Protein 4Z5V (pdb70)

Organism: Murine coronavirus (strain A59) (NCBI:txid11142)

Nearest PDB structures (foldseek):
  4z5v-assembly1_A  TM=1.006E+00  e=1.779E-28  Murine hepatitis virus strain A59
  5af2-assembly4_D  TM=7.001E-01  e=2.022E-06  Rotavirus A
  6o6b-assembly1_B  TM=7.387E-01  e=4.304E-06  Rotavirus A
  4rpt-assembly3_B  TM=7.511E-01  e=1.376E-05  Rotavirus A
  6o3v-assembly1_C-4  TM=7.427E-01  e=1.298E-05  Rotavirus A

B-factor: mean 69.37, std 18.66, range [34.19, 136.82]

InterPro domains:
  IPR007878 Coronavirus NS2A [PIRSF003890] (1-261)
  IPR039573 NS2A-like [PF05213] (2-253)

Radius of gyration: 26.35 Å; Cα contacts (8 Å, |Δi|>4): 550; chains: 2; bounding box: 72×54×50 Å

Structure (mmCIF, N/CA/C/O backbone):
data_4Z5V
#
_entry.id   4Z5V
#
_cell.length_a   101.042
_cell.length_b   101.042
_cell.length_c   165.806
_cell.angle_alpha   90.00
_cell.angle_beta   90.00
_cell.angle_gamma   90.00
#
_symmetry.space_group_name_H-M   'P 41 2 2'
#
loop_
_atom_site.group_PDB
_atom_site.id
_atom_site.type_symbol
_atom_site.label_atom_id
_atom_site.label_alt_id
_atom_site.label_comp_id
_atom_site.label_asym_id
_atom_site.label_entity_id
_atom_site.label_seq_id
_atom_site.pdbx_PDB_ins_code
_atom_site.Cartn_x
_atom_site.Cartn_y
_atom_site.Cartn_z
_atom_site.occupancy
_atom_site.B_iso_or_equiv
_atom_site.auth_seq_id
_atom_site.auth_comp_id
_atom_site.auth_asym_id
_atom_site.auth_atom_id
_atom_site.pdbx_PDB_model_num
ATOM 1 N N . PRO A 1 6 ? 32.551 1.074 73.319 1.00 95.12 7 PRO A N 1
ATOM 2 C CA . PRO A 1 6 ? 33.811 0.765 74.017 1.00 98.86 7 PRO A CA 1
ATOM 3 C C . PRO A 1 6 ? 34.700 -0.298 73.344 1.00 92.47 7 PRO A C 1
ATOM 4 O O . PRO A 1 6 ? 35.182 -1.157 74.073 1.00 95.62 7 PRO A O 1
ATOM 8 N N . ASN A 1 7 ? 34.941 -0.234 72.033 1.00 85.55 8 ASN A N 1
ATOM 9 C CA . ASN A 1 7 ? 35.571 -1.355 71.320 1.00 87.40 8 ASN A CA 1
ATOM 10 C C . ASN A 1 7 ? 36.078 -1.029 69.904 1.00 87.64 8 ASN A C 1
ATOM 11 O O . ASN A 1 7 ? 37.296 -1.025 69.647 1.00 85.59 8 ASN A O 1
ATOM 16 N N . HIS A 1 8 ? 35.128 -0.806 68.990 1.00 84.29 9 HIS A N 1
ATOM 17 C CA . HIS A 1 8 ? 35.405 -0.355 67.620 1.00 81.55 9 HIS A CA 1
ATOM 18 C C . HIS A 1 8 ? 34.513 0.830 67.238 1.00 76.03 9 HIS A C 1
ATOM 19 O O . HIS A 1 8 ? 33.455 1.054 67.859 1.00 69.66 9 HIS A O 1
ATOM 26 N N . PHE A 1 9 ? 34.921 1.575 66.206 1.00 72.33 10 PHE A N 1
ATOM 27 C CA . PHE A 1 9 ? 34.025 2.582 65.618 1.00 66.15 10 PHE A CA 1
ATOM 28 C C . PHE A 1 9 ? 33.985 2.600 64.090 1.00 62.88 10 PHE A C 1
ATOM 29 O O . PHE A 1 9 ? 34.950 2.219 63.424 1.00 65.89 10 PHE A O 1
ATOM 37 N N . ILE A 1 10 ? 32.851 3.022 63.542 1.00 58.97 11 ILE A N 1
ATOM 38 C CA . ILE A 1 10 ? 32.739 3.196 62.096 1.00 60.32 11 ILE A CA 1
ATOM 39 C C . ILE A 1 10 ? 33.076 4.632 61.751 1.00 59.89 11 ILE A C 1
ATOM 40 O O . ILE A 1 10 ? 32.605 5.570 62.409 1.00 59.14 11 ILE A O 1
ATOM 45 N N . ASN A 1 11 ? 33.892 4.793 60.716 1.00 57.73 12 ASN A N 1
ATOM 46 C CA . ASN A 1 11 ? 34.541 6.060 60.431 1.00 58.08 12 ASN A CA 1
ATOM 47 C C . ASN A 1 11 ? 34.103 6.696 59.121 1.00 56.83 12 ASN A C 1
ATOM 48 O O . ASN A 1 11 ? 33.940 6.000 58.132 1.00 59.69 12 ASN A O 1
ATOM 53 N N . PHE A 1 12 ? 33.922 8.015 59.100 1.00 56.20 13 PHE A N 1
ATOM 54 C CA . PHE A 1 12 ? 33.758 8.720 57.826 1.00 53.38 13 PHE A CA 1
ATOM 55 C C . PHE A 1 12 ? 34.886 9.721 57.624 1.00 53.05 13 PHE A C 1
ATOM 56 O O . PHE A 1 12 ? 34.875 10.796 58.197 1.00 52.94 13 PHE A O 1
ATOM 64 N N . PRO A 1 13 ? 35.864 9.371 56.791 1.00 54.84 14 PRO A N 1
ATOM 65 C CA . PRO A 1 13 ? 37.053 10.203 56.617 1.00 54.54 14 PRO A CA 1
ATOM 66 C C . PRO A 1 13 ? 36.736 11.466 55.833 1.00 53.13 14 PRO A C 1
ATOM 67 O O . PRO A 1 13 ? 35.916 11.433 54.923 1.00 55.27 14 PRO A O 1
ATOM 71 N N . LEU A 1 14 ? 37.377 12.570 56.189 1.00 50.72 15 LEU A N 1
ATOM 72 C CA . LEU A 1 14 ? 37.054 13.845 55.573 1.00 49.88 15 LEU A CA 1
ATOM 73 C C . LEU A 1 14 ? 38.202 14.352 54.734 1.00 53.39 15 LEU A C 1
ATOM 74 O O . LEU A 1 14 ? 38.117 15.424 54.167 1.00 56.56 15 LEU A O 1
ATOM 79 N N . ALA A 1 15 ? 39.281 13.589 54.649 1.00 55.67 16 ALA A N 1
ATOM 80 C CA . ALA A 1 15 ? 40.480 14.092 53.999 1.00 50.69 16 ALA A 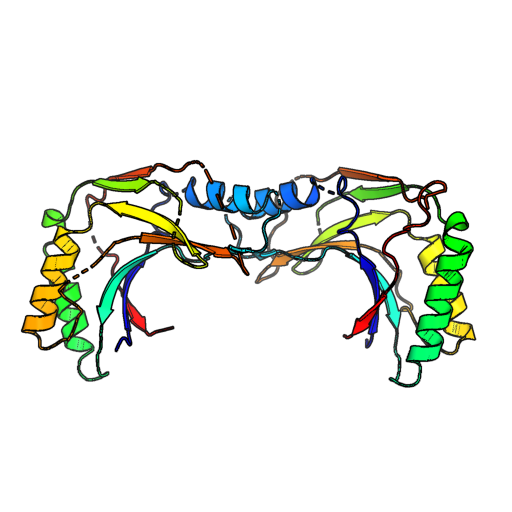CA 1
ATOM 81 C C . ALA A 1 15 ? 40.284 14.271 52.518 1.00 51.80 16 ALA A C 1
ATOM 82 O O . ALA A 1 15 ? 40.983 15.063 51.901 1.00 61.54 16 ALA A O 1
ATOM 84 N N . GLN A 1 16 ? 39.332 13.560 51.935 1.00 50.77 17 GLN A N 1
ATOM 85 C CA . GLN A 1 16 ? 39.104 13.719 50.500 1.00 54.77 17 GLN A CA 1
ATOM 86 C C . GLN A 1 16 ? 38.362 15.015 50.125 1.00 57.64 17 GLN A C 1
ATOM 87 O O . GLN A 1 16 ? 38.452 15.475 48.986 1.00 61.04 17 GLN A O 1
ATOM 93 N N . PHE A 1 17 ? 37.638 15.606 51.073 1.00 55.94 18 PHE A N 1
ATOM 94 C CA . PHE A 1 17 ? 36.992 16.900 50.842 1.00 54.63 18 PHE A CA 1
ATOM 95 C C . PHE A 1 17 ? 38.009 18.070 50.810 1.00 55.06 18 PHE A C 1
ATOM 96 O O . PHE A 1 17 ? 38.323 18.653 51.851 1.00 53.95 18 PHE A O 1
ATOM 104 N N . SER A 1 18 ? 38.517 18.423 49.628 1.00 55.07 19 SER A N 1
ATOM 105 C CA . SER A 1 18 ? 39.574 19.437 49.545 1.00 54.39 19 SER A CA 1
ATOM 106 C C . SER A 1 18 ? 39.097 20.814 50.001 1.00 52.27 19 SER A C 1
ATOM 107 O O . SER A 1 18 ? 39.875 21.635 50.504 1.00 53.83 19 SER A O 1
ATOM 110 N N . GL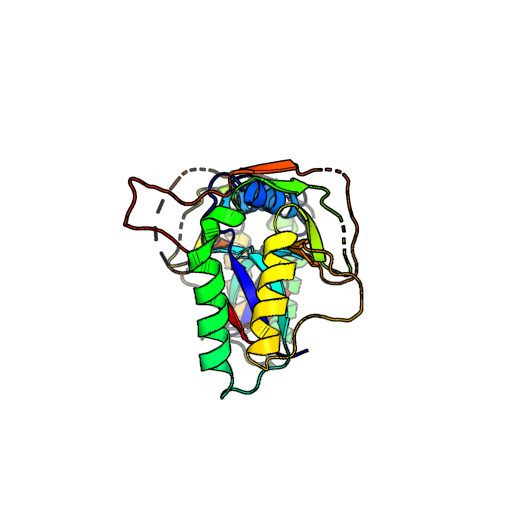Y A 1 19 ? 37.810 21.055 49.838 1.00 48.40 20 GLY A N 1
ATOM 111 C CA . GLY A 1 19 ? 37.248 22.306 50.280 1.00 50.88 20 GLY A CA 1
ATOM 112 C C . GLY A 1 19 ? 37.292 22.405 51.786 1.00 51.77 20 GLY A C 1
ATOM 113 O O . GLY A 1 19 ? 37.862 23.352 52.336 1.00 52.66 20 GLY A O 1
ATOM 114 N N . PHE A 1 20 ? 36.666 21.437 52.452 1.00 48.77 21 PHE A N 1
ATOM 115 C CA . PHE A 1 20 ? 36.728 21.359 53.898 1.00 46.22 21 PHE A CA 1
ATOM 116 C C . PHE A 1 20 ? 38.171 21.369 54.364 1.00 46.97 21 PHE A C 1
ATOM 117 O O . PHE A 1 20 ? 38.513 22.047 55.321 1.00 45.86 21 PHE A O 1
ATOM 133 N N . GLY A 1 22 ? 40.940 22.597 53.151 1.00 46.01 23 GLY A N 1
ATOM 134 C CA . GLY A 1 22 ? 41.555 23.899 53.110 1.00 44.09 23 GLY A CA 1
ATOM 135 C C . GLY A 1 22 ? 41.273 24.695 54.356 1.00 46.05 23 GLY A C 1
ATOM 136 O O . GLY A 1 22 ? 42.167 25.279 54.931 1.00 57.09 23 GLY A O 1
ATOM 137 N N . LYS A 1 23 ? 40.037 24.701 54.810 1.00 45.43 24 LYS A N 1
ATOM 138 C CA . LYS A 1 23 ? 39.688 25.525 55.954 1.00 45.42 24 LYS A CA 1
ATOM 139 C C . LYS A 1 23 ? 40.155 24.915 57.259 1.00 45.72 24 LYS A C 1
ATOM 140 O O . LYS A 1 23 ? 40.370 25.615 58.243 1.00 47.50 24 LYS A O 1
ATOM 146 N N . TYR A 1 24 ? 40.297 23.597 57.260 1.00 48.28 25 TYR A N 1
ATOM 147 C CA . TYR A 1 24 ? 40.638 22.847 58.461 1.00 47.70 25 TYR A CA 1
ATOM 148 C C . TYR A 1 24 ? 42.149 22.938 58.727 1.00 48.63 25 TYR A C 1
ATOM 149 O O . TYR A 1 24 ? 42.600 22.951 59.873 1.00 45.55 25 TYR A O 1
ATOM 158 N N . LEU A 1 25 ? 42.921 23.007 57.648 1.00 47.25 26 LEU A N 1
ATOM 159 C CA . LEU A 1 25 ? 44.343 23.237 57.756 1.00 47.48 26 LEU A CA 1
ATOM 160 C C . LEU A 1 25 ? 44.607 24.686 58.138 1.00 52.50 26 LEU A C 1
ATOM 161 O O . LEU A 1 25 ? 45.483 24.979 58.945 1.00 55.99 26 LEU A O 1
ATOM 166 N N . LYS A 1 26 ? 43.840 25.602 57.570 1.00 51.20 27 LYS A N 1
ATOM 167 C CA . LYS A 1 26 ? 43.962 26.990 57.970 1.00 50.81 27 LYS A CA 1
ATOM 168 C C . LYS A 1 26 ? 43.648 27.147 59.464 1.00 54.17 27 LYS A C 1
ATOM 169 O O . LYS A 1 26 ? 44.300 27.925 60.147 1.00 59.39 27 LYS A O 1
ATOM 175 N N . LEU A 1 27 ? 42.684 26.399 59.994 1.00 49.89 28 LEU A N 1
ATOM 176 C CA . LEU A 1 27 ? 42.379 26.527 61.413 1.00 46.21 28 LEU A CA 1
ATOM 177 C C . LEU A 1 27 ? 43.516 25.951 62.227 1.00 51.35 28 LEU A C 1
ATOM 178 O O . LEU A 1 27 ? 43.974 26.578 63.162 1.00 54.22 28 LEU A O 1
ATOM 183 N N . GLN A 1 28 ? 43.970 24.752 61.870 1.00 53.00 29 GLN A N 1
ATOM 184 C CA . GLN A 1 28 ? 45.108 24.126 62.542 1.00 51.55 29 GLN A CA 1
ATOM 185 C C . GLN A 1 28 ? 46.339 25.018 62.440 1.00 54.44 29 GLN A C 1
ATOM 186 O O . GLN A 1 28 ? 47.128 25.102 63.376 1.00 56.19 29 GLN A O 1
ATOM 192 N N . SER A 1 29 ? 46.494 25.693 61.307 1.00 51.18 30 SER A N 1
ATOM 193 C CA . SER A 1 29 ? 47.622 26.582 61.128 1.00 53.46 30 SER A CA 1
ATOM 194 C C . SER A 1 29 ? 47.558 27.734 62.128 1.00 59.73 30 SER A C 1
ATOM 195 O O . SER A 1 29 ? 48.580 28.120 62.700 1.00 63.59 30 SER A O 1
ATOM 198 N N . GLN A 1 30 ? 46.366 28.279 62.356 1.00 56.03 31 GLN A N 1
ATOM 199 C CA . GLN A 1 30 ? 46.214 29.321 63.362 1.00 54.89 31 GLN A CA 1
ATOM 200 C C . GLN A 1 30 ? 46.591 28.836 64.752 1.00 57.47 31 GLN A C 1
ATOM 201 O O . GLN A 1 30 ? 47.032 29.622 65.576 1.00 61.42 31 GLN A O 1
ATOM 207 N N . LEU A 1 31 ? 46.391 27.555 65.029 1.00 54.62 32 LEU A N 1
ATOM 208 C CA . LEU A 1 31 ? 46.734 27.033 66.336 1.00 56.60 32 LEU A CA 1
ATOM 209 C C . LEU A 1 31 ? 48.237 27.082 66.489 1.00 57.33 32 LEU A C 1
ATOM 210 O O . LEU A 1 31 ? 48.758 27.555 67.500 1.00 58.43 32 LEU A O 1
ATOM 215 N N . VAL A 1 32 ? 48.927 26.592 65.465 1.00 57.64 33 VAL A N 1
ATOM 216 C CA . VAL A 1 32 ? 50.386 26.542 65.453 1.00 58.43 33 VAL A CA 1
ATOM 217 C C . VAL A 1 32 ? 50.988 27.954 65.544 1.00 59.07 33 VAL A C 1
ATOM 218 O O . VAL A 1 32 ? 51.952 28.185 66.262 1.00 58.56 33 VAL A O 1
ATOM 222 N N . GLU A 1 33 ? 50.375 28.896 64.842 1.00 58.64 34 GLU A N 1
ATOM 223 C CA . GLU A 1 33 ? 50.815 30.277 64.831 1.00 57.60 34 GLU A CA 1
ATOM 224 C C . GLU A 1 33 ? 50.729 30.938 66.204 1.00 59.27 34 GLU A C 1
ATOM 225 O O . GLU A 1 33 ? 51.511 31.828 66.514 1.00 63.77 34 GLU A O 1
ATOM 239 N N . GLY A 1 35 ? 51.196 29.408 68.841 1.00 61.86 36 GLY A N 1
ATOM 240 C CA . GLY A 1 35 ? 52.060 28.579 69.663 1.00 62.73 36 GLY A CA 1
ATOM 241 C C . GLY A 1 35 ? 51.396 27.878 70.836 1.00 62.91 36 GLY A C 1
ATOM 242 O O . GLY A 1 35 ? 51.788 28.101 71.974 1.00 66.43 36 GLY A O 1
ATOM 243 N N . LEU A 1 36 ? 50.417 27.019 70.571 1.00 59.35 37 LEU A N 1
ATOM 244 C CA . LEU A 1 36 ? 49.756 26.291 71.647 1.00 65.69 37 LEU A CA 1
ATOM 245 C C . LEU A 1 36 ? 50.285 24.866 71.838 1.00 75.11 37 LEU A C 1
ATOM 246 O O . LEU A 1 36 ? 50.612 24.168 70.876 1.00 72.68 37 LEU A O 1
ATOM 251 N N . ASP A 1 37 ? 50.369 24.438 73.095 1.00 82.06 38 ASP A N 1
ATOM 252 C CA . ASP A 1 37 ? 50.770 23.070 73.400 1.00 85.06 38 ASP A CA 1
ATOM 253 C C . ASP A 1 37 ? 49.646 22.148 72.976 1.00 81.79 38 ASP A C 1
ATOM 254 O O . ASP A 1 37 ? 48.815 21.762 73.812 1.00 82.53 38 ASP A O 1
ATOM 259 N N . CYS A 1 38 ? 49.596 21.805 71.691 1.00 77.11 39 CYS A N 1
ATOM 260 C CA . CYS A 1 38 ? 48.610 20.825 71.230 1.00 72.10 39 CYS A CA 1
ATOM 261 C C . CYS A 1 38 ? 49.083 20.013 70.041 1.00 66.53 39 CYS A C 1
ATOM 262 O O . CYS A 1 38 ? 49.844 20.496 69.201 1.00 63.63 39 CYS A O 1
ATOM 265 N N . LYS A 1 39 ? 48.606 18.771 70.008 1.00 65.67 40 LYS A N 1
ATOM 266 C CA . LYS A 1 39 ? 48.903 17.789 68.977 1.00 64.05 40 LYS A CA 1
ATOM 267 C C . LYS A 1 39 ? 47.783 17.805 67.935 1.00 64.82 40 LYS A C 1
ATOM 268 O O . LYS A 1 39 ? 46.655 17.388 68.219 1.00 66.14 40 LYS A O 1
ATOM 274 N N . LEU A 1 40 ? 48.097 18.296 66.737 1.00 60.19 41 LEU A N 1
ATOM 275 C CA . LEU A 1 40 ? 47.162 18.302 65.616 1.00 56.07 41 LEU A CA 1
ATOM 276 C C . LEU A 1 40 ? 46.721 16.906 65.202 1.00 56.38 41 LEU A C 1
ATOM 277 O O . LEU A 1 40 ? 47.509 15.970 65.221 1.00 61.40 41 LEU A O 1
ATOM 282 N N . GLN A 1 41 ? 45.473 16.779 64.772 1.00 56.14 42 GLN A N 1
ATOM 283 C CA . GLN A 1 41 ? 45.033 15.551 64.134 1.00 56.16 42 GLN A CA 1
ATOM 284 C C . GLN A 1 41 ? 45.413 15.540 62.660 1.00 58.67 42 GLN A C 1
ATOM 285 O O . GLN A 1 41 ? 45.232 16.550 61.965 1.00 56.49 42 GLN A O 1
ATOM 291 N N . LYS A 1 42 ? 45.920 14.400 62.178 1.00 62.16 43 LYS A N 1
ATOM 292 C CA . LYS A 1 42 ? 46.356 14.281 60.779 1.00 62.42 43 LYS A CA 1
ATOM 293 C C . LYS A 1 42 ? 45.302 13.733 59.789 1.00 65.22 43 LYS A C 1
ATOM 294 O O . LYS A 1 42 ? 45.302 14.101 58.605 1.00 64.65 43 LYS A O 1
ATOM 300 N N . ALA A 1 43 ? 44.423 12.845 60.248 1.00 56.88 44 ALA A N 1
ATOM 301 C CA . ALA A 1 43 ? 43.394 12.331 59.353 1.00 55.32 44 ALA A CA 1
ATOM 302 C C . ALA A 1 43 ? 42.032 12.636 59.931 1.00 57.92 44 ALA A C 1
ATOM 303 O O . ALA A 1 43 ? 41.453 11.809 60.642 1.00 61.74 44 ALA A O 1
ATOM 305 N N . PRO A 1 44 ? 41.515 13.832 59.629 1.00 52.80 45 PRO A N 1
ATOM 306 C CA . PRO A 1 44 ? 40.227 14.298 60.138 1.00 48.43 45 PRO A CA 1
ATOM 307 C C . PRO A 1 44 ? 39.147 13.346 59.663 1.00 50.16 45 PRO A C 1
ATOM 308 O O . PRO A 1 44 ? 39.210 12.854 58.529 1.00 53.15 45 PRO A O 1
ATOM 312 N N . HIS A 1 45 ? 38.173 13.089 60.524 1.00 47.28 46 HIS A N 1
ATOM 313 C CA . HIS A 1 45 ? 37.128 12.135 60.238 1.00 46.28 46 HIS A CA 1
ATOM 314 C C . HIS A 1 45 ? 35.996 12.363 61.210 1.00 46.73 46 HIS A C 1
ATOM 315 O O . HIS A 1 45 ? 36.161 13.036 62.222 1.00 49.78 46 HIS A O 1
ATOM 322 N N . VAL A 1 46 ? 34.843 11.789 60.901 1.00 47.00 47 VAL A N 1
ATOM 323 C CA . VAL A 1 46 ? 33.696 11.878 61.772 1.00 49.41 47 VAL A CA 1
ATOM 324 C C . VAL A 1 46 ? 33.291 10.471 62.140 1.00 51.18 47 VAL A C 1
ATOM 325 O O . VAL A 1 46 ? 33.027 9.649 61.267 1.00 53.39 47 VAL A O 1
ATOM 329 N N . SER A 1 47 ? 33.250 10.193 63.435 1.00 50.08 48 SER A N 1
ATOM 330 C CA . SER A 1 47 ? 32.870 8.877 63.917 1.00 52.84 48 SER A CA 1
ATOM 331 C C . SER A 1 47 ? 31.362 8.737 63.766 1.00 51.54 48 SER A C 1
ATOM 332 O O . SER A 1 47 ? 30.624 9.573 64.245 1.00 53.63 48 SER A O 1
ATOM 335 N N . ILE A 1 48 ? 30.890 7.698 63.090 1.00 54.11 49 ILE A N 1
ATOM 336 C CA . ILE A 1 48 ? 29.454 7.581 62.849 1.00 49.60 49 ILE A CA 1
ATOM 337 C C . ILE A 1 48 ? 28.756 6.744 63.915 1.00 53.80 49 ILE A C 1
ATOM 338 O O . ILE A 1 48 ? 27.590 6.964 64.229 1.00 53.83 49 ILE A O 1
ATOM 343 N N . THR A 1 49 ? 29.484 5.792 64.487 1.00 58.74 50 THR A N 1
ATOM 344 C CA . THR A 1 49 ? 28.975 5.006 65.610 1.00 60.03 50 THR A CA 1
ATOM 345 C C . THR A 1 49 ? 30.088 4.191 66.262 1.00 61.06 50 THR A C 1
ATOM 346 O O . THR A 1 49 ? 31.127 3.914 65.647 1.00 61.13 50 THR A O 1
ATOM 350 N N . LEU A 1 50 ? 29.879 3.835 67.523 1.00 64.31 51 LEU A N 1
ATOM 351 C CA . LEU A 1 50 ? 30.810 2.961 68.220 1.00 69.86 51 LEU A CA 1
ATOM 352 C C . LEU A 1 50 ? 30.130 1.615 68.370 1.00 70.29 51 LEU A C 1
ATOM 353 O O . LEU A 1 50 ? 28.910 1.537 68.538 1.00 69.59 51 LEU A O 1
ATOM 358 N N . LEU A 1 51 ? 30.905 0.548 68.329 1.00 70.30 52 LEU A N 1
ATOM 359 C CA . LEU A 1 51 ? 30.289 -0.751 68.510 1.00 78.16 52 LEU A CA 1
ATOM 360 C C . LEU A 1 51 ? 31.135 -1.713 69.328 1.00 81.14 52 LEU A C 1
ATOM 361 O O . LEU A 1 51 ? 32.367 -1.625 69.343 1.00 81.69 52 LEU A O 1
ATOM 366 N N . ASP A 1 52 ? 30.456 -2.617 70.026 1.00 81.21 53 ASP A N 1
ATOM 367 C CA . ASP A 1 52 ? 31.139 -3.714 70.687 1.00 87.88 53 ASP A CA 1
ATOM 368 C C . ASP A 1 52 ? 31.123 -4.941 69.763 1.00 88.13 53 ASP A C 1
ATOM 369 O O . ASP A 1 52 ? 30.094 -5.628 69.614 1.00 85.92 53 ASP A O 1
ATOM 374 N N . ILE A 1 53 ? 32.270 -5.184 69.131 1.00 83.90 54 ILE A N 1
ATOM 375 C CA . ILE A 1 53 ? 32.416 -6.180 68.075 1.00 84.43 54 ILE A CA 1
ATOM 376 C C . ILE A 1 53 ? 33.524 -7.188 68.411 1.00 89.65 54 ILE A C 1
ATOM 377 O O . ILE A 1 53 ? 34.591 -6.803 68.903 1.00 90.38 54 ILE A O 1
ATOM 382 N N . LYS A 1 54 ? 33.260 -8.474 68.173 1.00 87.73 55 LYS A N 1
ATOM 383 C CA . LYS A 1 54 ? 34.306 -9.498 68.236 1.00 89.30 55 LYS A CA 1
ATOM 384 C C . LYS A 1 54 ? 34.863 -9.671 66.827 1.00 86.38 55 LYS A C 1
ATOM 385 O O . LYS A 1 54 ? 34.147 -9.405 65.858 1.00 87.28 55 LYS A O 1
ATOM 391 N N . ALA A 1 55 ? 36.108 -10.135 66.701 1.00 83.61 56 ALA A N 1
ATOM 392 C CA . ALA A 1 55 ? 36.791 -10.189 65.394 1.00 82.34 56 ALA A CA 1
ATOM 393 C C . ALA A 1 55 ? 36.108 -11.085 64.352 1.00 85.76 56 ALA A C 1
ATOM 394 O O . ALA A 1 55 ? 36.469 -11.066 63.173 1.00 82.78 56 ALA A O 1
ATOM 396 N N . ASP A 1 56 ? 35.128 -11.865 64.809 1.00 92.65 57 ASP A N 1
ATOM 397 C CA . ASP A 1 56 ? 34.293 -12.720 63.961 1.00 89.02 57 ASP A CA 1
ATOM 398 C C . ASP A 1 56 ? 32.969 -12.028 63.589 1.00 88.63 57 ASP A C 1
ATOM 399 O O . ASP A 1 56 ? 32.069 -12.643 63.007 1.00 86.28 57 ASP A O 1
ATOM 404 N N . GLN A 1 57 ? 32.851 -10.750 63.944 1.00 87.03 58 GLN A N 1
ATOM 405 C CA . GLN A 1 57 ? 31.710 -9.940 63.523 1.00 84.40 58 GLN A CA 1
ATOM 406 C C . GLN A 1 57 ? 32.119 -8.926 62.453 1.00 80.16 58 GLN A C 1
ATOM 407 O O . GLN A 1 57 ? 31.273 -8.201 61.915 1.00 74.30 58 GLN A O 1
ATOM 413 N N . TYR A 1 58 ? 33.422 -8.889 62.168 1.00 76.49 59 TYR A N 1
ATOM 414 C CA . TYR A 1 58 ? 33.970 -8.096 61.080 1.00 72.75 59 TYR A CA 1
ATOM 415 C C . TYR A 1 58 ? 33.220 -8.302 59.771 1.00 78.76 59 TYR A C 1
ATOM 416 O O . TYR A 1 58 ? 32.885 -7.337 59.087 1.00 78.62 59 TYR A O 1
ATOM 425 N N . LYS A 1 59 ? 32.972 -9.558 59.408 1.00 82.45 60 LYS A N 1
ATOM 426 C CA . LYS A 1 59 ? 32.303 -9.838 58.145 1.00 76.79 60 LYS A CA 1
ATOM 427 C C . LYS A 1 59 ? 30.927 -9.185 58.131 1.00 72.56 60 LYS A C 1
ATOM 428 O O . LYS A 1 59 ? 30.506 -8.659 57.105 1.00 70.67 60 LYS A O 1
ATOM 434 N N . GLN A 1 60 ? 30.244 -9.195 59.272 1.00 70.41 61 GLN A N 1
ATOM 435 C CA . GLN A 1 60 ? 28.889 -8.659 59.330 1.00 70.05 61 GLN A CA 1
ATOM 436 C C . GLN A 1 60 ? 28.885 -7.144 59.421 1.00 71.99 61 GLN A C 1
ATOM 437 O O . GLN A 1 60 ? 27.875 -6.492 59.115 1.00 72.40 61 GLN A O 1
ATOM 443 N N . VAL A 1 61 ? 30.008 -6.583 59.854 1.00 72.10 62 VAL A N 1
ATOM 444 C CA . VAL A 1 61 ? 30.153 -5.134 59.876 1.00 68.80 62 VAL A CA 1
ATOM 445 C C . VAL A 1 61 ? 30.360 -4.654 58.446 1.00 66.36 62 VAL A C 1
ATOM 446 O O . VAL A 1 61 ? 29.624 -3.784 57.981 1.00 63.71 62 VAL A O 1
ATOM 450 N N . GLU A 1 62 ? 31.328 -5.257 57.749 1.00 66.18 63 GLU A N 1
ATOM 451 C CA . GLU A 1 62 ? 31.607 -4.925 56.355 1.00 63.85 63 GLU A CA 1
ATOM 452 C C . GLU A 1 62 ? 30.333 -4.942 55.522 1.00 63.64 63 GLU A C 1
ATOM 453 O O . GLU A 1 62 ? 30.134 -4.088 54.661 1.00 64.19 63 GLU A O 1
ATOM 459 N N . PHE A 1 63 ? 29.452 -5.888 55.814 1.00 61.52 64 PHE A N 1
ATOM 460 C CA . PHE A 1 63 ? 28.212 -6.040 55.070 1.00 61.22 64 PHE A CA 1
ATOM 461 C C . PHE A 1 63 ? 27.204 -4.904 55.327 1.00 62.01 64 PHE A C 1
ATOM 462 O O . PHE A 1 63 ? 26.397 -4.561 54.441 1.00 56.59 64 PHE A O 1
ATOM 470 N N . ALA A 1 64 ? 27.239 -4.344 56.541 1.00 64.29 65 ALA A N 1
ATOM 471 C CA . ALA A 1 64 ? 26.329 -3.253 56.931 1.00 61.01 65 ALA A CA 1
ATOM 472 C C . ALA A 1 64 ? 26.800 -1.959 56.297 1.00 56.57 65 ALA A C 1
ATOM 473 O O . ALA A 1 64 ? 26.017 -1.207 55.701 1.00 52.59 65 ALA A O 1
ATOM 475 N N . ILE A 1 65 ? 28.096 -1.709 56.455 1.00 55.27 66 ILE A N 1
ATOM 476 C CA . ILE A 1 65 ? 28.761 -0.593 55.808 1.00 55.22 66 ILE A CA 1
ATOM 477 C C . ILE A 1 65 ? 28.439 -0.600 54.316 1.00 56.63 66 ILE A C 1
ATOM 478 O O . ILE A 1 65 ? 28.046 0.413 53.746 1.00 54.09 66 ILE A O 1
ATOM 483 N N . GLN A 1 66 ? 28.574 -1.766 53.696 1.00 57.02 67 GLN A N 1
ATOM 484 C CA . GLN A 1 66 ? 28.315 -1.906 52.274 1.00 54.25 67 GLN A CA 1
ATOM 485 C C . GLN A 1 66 ? 26.846 -1.685 51.944 1.00 55.25 67 GLN A C 1
ATOM 486 O O . GLN A 1 66 ? 26.488 -1.313 50.833 1.00 55.44 67 GLN A O 1
ATOM 492 N N . GLU A 1 67 ? 25.988 -1.925 52.919 1.00 55.09 68 GLU A N 1
ATOM 493 C CA . GLU A 1 67 ? 24.566 -1.912 52.668 1.00 50.90 68 GLU A CA 1
ATOM 494 C C . GLU A 1 67 ? 24.112 -0.492 52.656 1.00 50.63 68 GLU A C 1
ATOM 495 O O . GLU A 1 67 ? 23.145 -0.150 51.980 1.00 52.01 68 GLU A O 1
ATOM 501 N N . ILE A 1 68 ? 24.824 0.331 53.425 1.00 55.23 69 ILE A N 1
ATOM 502 C CA . ILE A 1 68 ? 24.613 1.781 53.462 1.00 52.45 69 ILE A CA 1
ATOM 503 C C . ILE A 1 68 ? 25.162 2.418 52.172 1.00 54.09 69 ILE A C 1
ATOM 504 O O . ILE A 1 68 ? 24.434 3.110 51.457 1.00 54.86 69 ILE A O 1
ATOM 509 N N . ILE A 1 69 ? 26.436 2.149 51.877 1.00 52.20 70 ILE A N 1
ATOM 510 C CA . ILE A 1 69 ? 27.110 2.578 50.648 1.00 49.60 70 ILE A CA 1
ATOM 511 C C . ILE A 1 69 ? 26.287 2.351 49.388 1.00 50.15 70 ILE A C 1
ATOM 512 O O . ILE A 1 69 ? 26.367 3.107 48.420 1.00 52.15 70 ILE A O 1
ATOM 517 N N . ASP A 1 70 ? 25.472 1.312 49.407 1.00 54.00 71 ASP A N 1
ATOM 518 C CA . ASP A 1 70 ? 24.603 1.009 48.277 1.00 56.24 71 ASP A CA 1
ATOM 519 C C . ASP A 1 70 ? 23.462 2.013 48.198 1.00 55.55 71 ASP A C 1
ATOM 520 O O . ASP A 1 70 ? 22.928 2.270 47.125 1.00 59.80 71 ASP A O 1
ATOM 525 N N . ASP A 1 71 ? 23.090 2.576 49.341 1.00 53.98 72 ASP A N 1
ATOM 526 C CA . ASP A 1 71 ? 21.984 3.522 49.400 1.00 52.57 72 ASP A CA 1
ATOM 527 C C . ASP A 1 71 ? 22.517 4.919 49.715 1.00 55.65 72 ASP A C 1
ATOM 528 O O . ASP A 1 71 ? 21.800 5.770 50.254 1.00 53.79 72 ASP A O 1
ATOM 533 N N . LEU A 1 72 ? 23.780 5.162 49.380 1.00 55.47 73 LEU A N 1
ATOM 534 C CA . LEU A 1 72 ? 24.405 6.439 49.719 1.00 54.56 73 LEU A CA 1
ATOM 535 C C . LEU A 1 72 ? 23.647 7.638 49.131 1.00 53.19 73 LEU A C 1
ATOM 536 O O . LEU A 1 72 ? 23.637 8.717 49.717 1.00 52.66 73 LEU A O 1
ATOM 541 N N . ALA A 1 73 ? 22.971 7.433 48.006 1.00 53.17 74 ALA A N 1
ATOM 542 C CA . ALA A 1 73 ? 22.157 8.491 47.413 1.00 54.38 74 ALA A CA 1
ATOM 543 C C . ALA A 1 73 ? 20.989 8.968 48.301 1.00 55.05 74 ALA A C 1
ATOM 544 O O . ALA A 1 73 ? 20.414 10.030 48.069 1.00 54.04 74 ALA A O 1
ATOM 546 N N . ALA A 1 74 ? 20.636 8.200 49.322 1.00 54.19 75 ALA A N 1
ATOM 547 C CA . ALA A 1 74 ? 19.527 8.599 50.184 1.00 51.75 75 ALA A CA 1
ATOM 548 C C . ALA A 1 74 ? 19.960 9.632 51.210 1.00 53.13 75 ALA A C 1
ATOM 549 O O . ALA A 1 74 ? 19.127 10.172 51.935 1.00 55.80 75 ALA A O 1
ATOM 551 N N . TYR A 1 75 ? 21.264 9.900 51.269 1.00 51.98 76 TYR A N 1
ATOM 552 C CA . TYR A 1 75 ? 21.843 10.723 52.325 1.00 49.21 76 TYR A CA 1
ATOM 553 C C . TYR A 1 75 ? 22.507 11.941 51.734 1.00 52.95 76 TYR A C 1
ATOM 554 O O . TYR A 1 75 ? 23.208 12.679 52.427 1.00 55.13 76 TYR A O 1
ATOM 563 N N . GLU A 1 76 ? 22.306 12.131 50.435 1.00 52.95 77 GLU A N 1
ATOM 564 C CA . GLU A 1 76 ? 22.883 13.263 49.736 1.00 48.35 77 GLU A CA 1
ATOM 565 C C . GLU A 1 76 ? 22.365 14.566 50.304 1.00 50.50 77 GLU A C 1
ATOM 566 O O . GLU A 1 76 ? 21.187 14.704 50.627 1.00 52.76 77 GLU A O 1
ATOM 572 N N . GLY A 1 77 ? 23.253 15.531 50.435 1.00 48.15 78 GLY A N 1
ATOM 573 C CA . GLY A 1 77 ? 22.895 16.730 51.144 1.00 47.80 78 GLY A CA 1
ATOM 574 C C . GLY A 1 77 ? 24.133 17.509 51.476 1.00 47.90 78 GLY A C 1
ATOM 575 O O . GLY A 1 77 ? 25.087 17.535 50.713 1.00 49.09 78 GLY A O 1
ATOM 576 N N . ASP A 1 78 ? 24.106 18.151 52.629 1.00 48.46 79 ASP A N 1
ATOM 577 C CA . ASP A 1 78 ? 25.159 19.061 53.014 1.00 49.73 79 ASP A CA 1
ATOM 578 C C . ASP A 1 78 ? 25.694 18.639 54.333 1.00 48.81 79 ASP A C 1
ATOM 579 O O . ASP A 1 78 ? 24.938 18.516 55.301 1.00 49.40 79 ASP A O 1
ATOM 584 N N . ILE A 1 79 ? 26.997 18.432 54.380 1.00 47.08 80 ILE A N 1
ATOM 585 C CA . ILE A 1 79 ? 27.658 18.273 55.648 1.00 48.21 80 ILE A CA 1
ATOM 586 C C . ILE A 1 79 ? 28.023 19.695 56.054 1.00 46.43 80 ILE A C 1
ATOM 587 O O . ILE A 1 79 ? 28.713 20.382 55.300 1.00 45.25 80 ILE A O 1
ATOM 592 N N . VAL A 1 80 ? 27.533 20.162 57.202 1.00 40.98 81 VAL A N 1
ATOM 593 C CA . VAL A 1 80 ? 27.936 21.490 57.670 1.00 46.95 81 VAL A CA 1
ATOM 594 C C . VAL A 1 80 ? 28.803 21.439 58.913 1.00 46.48 81 VAL A C 1
ATOM 595 O O . VAL A 1 80 ? 28.405 20.869 59.934 1.00 48.40 81 VAL A O 1
ATOM 599 N N . PHE A 1 81 ? 29.985 22.052 58.804 1.00 44.66 82 PHE A N 1
ATOM 600 C CA . PHE A 1 81 ? 30.972 22.104 59.887 1.00 45.80 82 PHE A CA 1
ATOM 601 C C . PHE A 1 81 ? 31.005 23.493 60.521 1.00 43.94 82 PHE A C 1
ATOM 602 O O . PHE A 1 81 ? 31.261 24.486 59.829 1.00 41.32 82 PHE A O 1
ATOM 610 N N . ASP A 1 82 ? 30.780 23.562 61.830 1.00 40.57 83 ASP A N 1
ATOM 611 C CA . ASP A 1 82 ? 30.843 24.840 62.519 1.00 43.21 83 ASP A CA 1
ATOM 612 C C . ASP A 1 82 ? 31.160 24.742 64.020 1.00 45.93 83 ASP A C 1
ATOM 613 O O . ASP A 1 82 ? 31.360 23.647 64.548 1.00 44.84 83 ASP A O 1
ATOM 618 N N . ASN A 1 83 ? 31.223 25.902 64.678 1.00 44.39 84 ASN A N 1
ATOM 619 C CA . ASN A 1 83 ? 31.359 25.995 66.131 1.00 44.78 84 ASN A CA 1
ATOM 620 C C . ASN A 1 83 ? 32.614 25.352 66.717 1.00 49.08 84 ASN A C 1
ATOM 621 O O . ASN A 1 83 ? 32.508 24.395 67.492 1.00 52.10 84 ASN A O 1
ATOM 626 N N . PRO A 1 84 ? 33.808 25.863 66.368 1.00 48.14 85 PRO A N 1
ATOM 627 C CA . PRO A 1 84 ? 34.973 25.268 67.027 1.00 50.11 85 PRO A CA 1
ATOM 628 C C . PRO A 1 84 ? 34.935 25.547 68.525 1.00 52.54 85 PRO A C 1
ATOM 629 O O . PRO A 1 84 ? 34.954 26.702 68.938 1.00 56.84 85 PRO A O 1
ATOM 633 N N . HIS A 1 85 ? 34.861 24.488 69.321 1.00 50.62 86 HIS A N 1
ATOM 634 C CA . HIS A 1 85 ? 34.633 24.617 70.749 1.00 50.46 86 HIS A CA 1
ATOM 635 C C . HIS A 1 85 ? 35.399 23.539 71.502 1.00 53.31 86 HIS A C 1
ATOM 636 O O . HIS A 1 85 ? 35.839 22.545 70.927 1.00 49.90 86 HIS A O 1
ATOM 651 N N . LEU A 1 87 ? 35.784 20.358 73.727 1.00 56.80 88 LEU A N 1
ATOM 652 C CA . LEU A 1 87 ? 34.999 19.200 74.121 1.00 56.31 88 LEU A CA 1
ATOM 653 C C . LEU A 1 87 ? 35.999 18.297 74.818 1.00 59.99 88 LEU A C 1
ATOM 654 O O . LEU A 1 87 ? 36.721 17.544 74.173 1.00 63.38 88 LEU A O 1
ATOM 659 N N . GLY A 1 88 ? 36.079 18.434 76.139 1.00 64.36 89 GLY A N 1
ATOM 660 C CA . GLY A 1 88 ? 37.096 17.782 76.942 1.00 62.97 89 GLY A CA 1
ATOM 661 C C . GLY A 1 88 ? 38.434 18.469 76.795 1.00 67.08 89 GLY A C 1
ATOM 662 O O . GLY A 1 88 ? 38.577 19.655 77.102 1.00 67.79 89 GLY A O 1
ATOM 663 N N . ARG A 1 89 ? 39.415 17.710 76.314 1.00 73.97 90 ARG A N 1
ATOM 664 C CA . ARG A 1 89 ? 40.753 18.236 76.040 1.00 75.53 90 ARG A CA 1
ATOM 665 C C . ARG A 1 89 ? 40.967 18.581 74.563 1.00 73.36 90 ARG A C 1
ATOM 666 O O . ARG A 1 89 ? 41.932 19.265 74.224 1.00 72.37 90 ARG A O 1
ATOM 674 N N . CYS A 1 90 ? 40.076 18.118 73.684 1.00 73.00 91 CYS A N 1
ATOM 675 C CA . CYS A 1 90 ? 40.247 18.366 72.245 1.00 67.68 91 CYS A CA 1
ATOM 676 C C . CYS A 1 90 ? 39.512 19.624 71.769 1.00 59.10 91 CYS A C 1
ATOM 677 O O . CYS A 1 90 ? 38.503 20.017 72.344 1.00 61.56 91 CYS A O 1
ATOM 680 N N . LEU A 1 91 ? 40.055 20.278 70.750 1.00 53.19 92 LEU A N 1
ATOM 681 C CA . LEU A 1 91 ? 39.315 21.305 70.039 1.00 50.21 92 LEU A CA 1
ATOM 682 C C . LEU A 1 91 ? 38.614 20.573 68.893 1.00 52.99 92 LEU A C 1
ATOM 683 O O . LEU A 1 91 ? 39.204 19.721 68.218 1.00 52.38 92 LEU A O 1
ATOM 688 N N . VAL A 1 92 ? 37.353 20.927 68.677 1.00 52.20 93 VAL A N 1
ATOM 689 C CA . VAL A 1 92 ? 36.392 20.058 68.026 1.00 47.49 93 VAL A CA 1
ATOM 690 C C . VAL A 1 92 ? 35.403 20.915 67.238 1.00 49.59 93 VAL A C 1
ATOM 691 O O . VAL A 1 92 ? 35.003 22.005 67.682 1.00 48.16 93 VAL A O 1
ATOM 695 N N . LEU A 1 93 ? 35.042 20.430 66.053 1.00 47.00 94 LEU A N 1
ATOM 696 C CA . LEU A 1 93 ? 34.049 21.064 65.197 1.00 42.74 94 LEU A CA 1
ATOM 697 C C . LEU A 1 93 ? 32.719 20.313 65.349 1.00 47.04 94 LEU A C 1
ATOM 698 O O . LEU A 1 93 ? 32.710 19.095 65.480 1.00 47.51 94 LEU A O 1
ATOM 703 N N . ASP A 1 94 ? 31.595 21.021 65.347 1.00 46.56 95 ASP A N 1
ATOM 704 C CA . ASP A 1 94 ? 30.292 20.363 65.330 1.00 43.61 95 ASP A CA 1
ATOM 705 C C . ASP A 1 94 ? 29.991 19.904 63.911 1.00 48.01 95 ASP A C 1
ATOM 706 O O . ASP A 1 94 ? 30.217 20.654 62.969 1.00 50.90 95 ASP A O 1
ATOM 711 N N . VAL A 1 95 ? 29.495 18.683 63.730 1.00 52.04 96 VAL A N 1
ATOM 712 C CA . VAL A 1 95 ? 29.130 18.229 62.377 1.00 49.62 96 VAL A CA 1
ATOM 713 C C . VAL A 1 95 ? 27.626 17.938 62.176 1.00 49.63 96 VAL A C 1
ATOM 714 O O . VAL A 1 95 ? 26.980 17.263 62.980 1.00 50.02 96 VAL A O 1
ATOM 718 N N . ARG A 1 96 ? 27.073 18.451 61.087 1.00 48.94 97 ARG A N 1
ATOM 719 C CA . ARG A 1 96 ? 25.675 18.216 60.797 1.00 48.19 97 ARG A CA 1
ATOM 720 C C . ARG A 1 96 ? 25.470 17.686 59.382 1.00 47.51 97 ARG A C 1
ATOM 721 O O . ARG A 1 96 ? 26.094 18.157 58.439 1.00 47.60 97 ARG A O 1
ATOM 729 N N . GLY A 1 97 ? 24.615 16.677 59.248 1.00 49.90 98 GLY A N 1
ATOM 730 C CA . GLY A 1 97 ? 24.299 16.104 57.955 1.00 47.54 98 GLY A CA 1
ATOM 731 C C . GLY A 1 97 ? 24.496 14.606 57.891 1.00 49.59 98 GLY A C 1
ATOM 732 O O . GLY A 1 97 ? 24.389 14.010 56.814 1.00 49.39 98 GLY A O 1
ATOM 733 N N . PHE A 1 98 ? 24.801 13.994 59.033 1.00 48.38 99 PHE A N 1
ATOM 734 C CA . PHE A 1 98 ? 25.019 12.557 59.074 1.00 48.25 99 PHE A CA 1
ATOM 735 C C . PHE A 1 98 ? 23.965 11.899 59.936 1.00 53.54 99 PHE A C 1
ATOM 736 O O . PHE A 1 98 ? 24.122 10.749 60.326 1.00 54.68 99 PHE A O 1
ATOM 744 N N . GLU A 1 99 ? 22.886 12.625 60.225 1.00 57.16 100 GLU A N 1
ATOM 745 C CA . GLU A 1 99 ? 21.900 12.184 61.219 1.00 55.05 100 GLU A CA 1
ATOM 746 C C . GLU A 1 99 ? 21.161 10.904 60.801 1.00 57.86 100 GLU A C 1
ATOM 747 O O . GLU A 1 99 ? 21.139 9.933 61.561 1.00 58.22 100 GLU A O 1
ATOM 753 N N . GLU A 1 100 ? 20.580 10.889 59.600 1.00 57.59 101 GLU A N 1
ATOM 754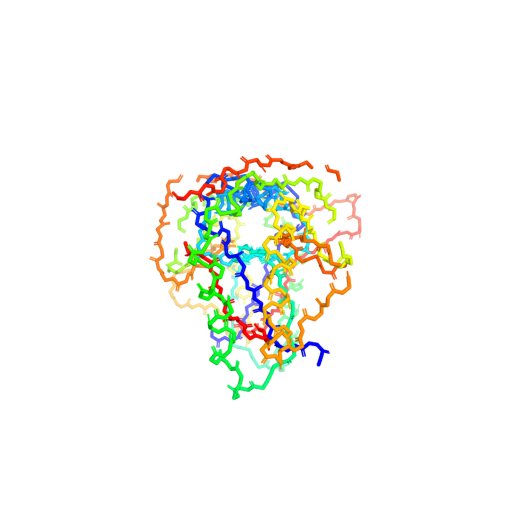 C CA . GLU A 1 100 ? 19.947 9.670 59.070 1.00 57.69 101 GLU A CA 1
ATOM 755 C C . GLU A 1 100 ? 20.923 8.523 58.821 1.00 53.15 101 GLU A C 1
ATOM 756 O O . GLU A 1 100 ? 20.705 7.423 59.294 1.00 56.90 101 GLU A O 1
ATOM 762 N N . LEU A 1 101 ? 21.993 8.790 58.080 1.00 55.99 102 LEU A N 1
ATOM 763 C CA . LEU A 1 101 ? 23.116 7.859 57.923 1.00 53.70 102 LEU A CA 1
ATOM 764 C C . LEU A 1 101 ? 23.482 7.210 59.266 1.00 54.72 102 LEU A C 1
ATOM 765 O O . LEU A 1 101 ? 23.734 6.014 59.321 1.00 54.55 102 LEU A O 1
ATOM 770 N N . HIS A 1 102 ? 23.509 7.979 60.349 1.00 52.58 103 HIS A N 1
ATOM 771 C CA . HIS A 1 102 ? 23.842 7.398 61.643 1.00 51.39 103 HIS A CA 1
ATOM 772 C C . HIS A 1 102 ? 22.734 6.449 62.088 1.00 56.93 103 HIS A C 1
ATOM 773 O O . HIS A 1 102 ? 23.010 5.300 62.413 1.00 60.22 103 HIS A O 1
ATOM 780 N N . GLU A 1 103 ? 21.489 6.926 62.089 1.00 58.67 104 GLU A N 1
ATOM 781 C CA . GLU A 1 103 ? 20.341 6.123 62.512 1.00 58.38 104 GLU A CA 1
ATOM 782 C C . GLU A 1 103 ? 20.281 4.824 61.735 1.00 60.02 104 GLU A C 1
ATOM 783 O O . GLU A 1 103 ? 20.177 3.731 62.306 1.00 66.06 104 GLU A O 1
ATOM 789 N N . ASP A 1 104 ? 20.341 4.962 60.422 1.00 54.97 105 ASP A N 1
ATOM 790 C CA . ASP A 1 104 ? 20.223 3.831 59.534 1.00 54.22 105 ASP A CA 1
ATOM 791 C C . ASP A 1 104 ? 21.311 2.784 59.743 1.00 56.29 105 ASP A C 1
ATOM 792 O O . ASP A 1 104 ? 21.008 1.616 59.932 1.00 61.65 105 ASP A O 1
ATOM 797 N N . ILE A 1 105 ? 22.574 3.185 59.753 1.00 56.11 106 ILE A N 1
ATOM 798 C CA . ILE A 1 105 ? 23.638 2.191 59.853 1.00 54.86 106 ILE A CA 1
ATOM 799 C C . ILE A 1 105 ? 23.599 1.528 61.209 1.00 59.62 106 ILE A C 1
ATOM 800 O O . ILE A 1 105 ? 24.127 0.434 61.393 1.00 62.21 106 ILE A O 1
ATOM 805 N N . VAL A 1 106 ? 22.966 2.186 62.168 1.00 59.68 107 VAL A N 1
ATOM 806 C CA . VAL A 1 106 ? 22.841 1.589 63.487 1.00 63.01 107 VAL A CA 1
ATOM 807 C C . VAL A 1 106 ? 21.809 0.457 63.416 1.00 63.91 107 VAL A C 1
ATOM 808 O O . VAL A 1 106 ? 22.112 -0.672 63.793 1.00 63.41 107 VAL A O 1
ATOM 812 N N . GLU A 1 107 ? 20.624 0.758 62.884 1.00 62.44 108 GLU A N 1
ATOM 813 C CA . GLU A 1 107 ? 19.582 -0.240 62.632 1.00 62.56 108 GLU A CA 1
ATOM 814 C C . GLU A 1 107 ? 20.107 -1.451 61.849 1.00 65.99 108 GLU A C 1
ATOM 815 O O . GLU A 1 107 ? 19.917 -2.603 62.261 1.00 70.59 108 GLU A O 1
ATOM 821 N N . ILE A 1 108 ? 20.767 -1.193 60.724 1.00 61.92 109 ILE A N 1
ATOM 822 C CA . ILE A 1 108 ? 21.382 -2.258 59.945 1.00 59.50 109 ILE A CA 1
ATOM 823 C C . ILE A 1 108 ? 22.284 -3.102 60.853 1.00 62.23 109 ILE A C 1
ATOM 824 O O . ILE A 1 108 ? 22.066 -4.290 60.994 1.00 66.41 109 ILE A O 1
ATOM 829 N N . LEU A 1 109 ? 23.266 -2.475 61.493 1.00 61.21 110 LEU A N 1
ATOM 830 C CA . LEU A 1 109 ? 24.207 -3.168 62.373 1.00 62.23 110 LEU A CA 1
ATOM 831 C C . LEU A 1 109 ? 23.579 -4.040 63.472 1.00 66.74 110 LEU A C 1
ATOM 832 O O . LEU A 1 109 ? 24.176 -5.022 63.909 1.00 64.70 110 LEU A O 1
ATOM 837 N N . ARG A 1 110 ? 22.388 -3.678 63.930 1.00 65.82 111 ARG A N 1
ATOM 838 C CA . ARG A 1 110 ? 21.772 -4.413 65.022 1.00 67.00 111 ARG A CA 1
ATOM 839 C C . ARG A 1 110 ? 21.123 -5.714 64.544 1.00 73.17 111 ARG A C 1
ATOM 840 O O . ARG A 1 110 ? 21.399 -6.787 65.102 1.00 72.11 111 ARG A O 1
ATOM 848 N N . ARG A 1 111 ? 20.287 -5.640 63.506 1.00 70.61 112 ARG A N 1
ATOM 849 C CA . ARG A 1 111 ? 19.775 -6.878 62.913 1.00 70.19 112 ARG A CA 1
ATOM 850 C C . ARG A 1 111 ? 20.903 -7.766 62.334 1.00 69.02 112 ARG A C 1
ATOM 851 O O . ARG A 1 111 ? 20.730 -8.964 62.183 1.00 76.26 112 ARG A O 1
ATOM 859 N N . ARG A 1 112 ? 22.062 -7.186 62.041 1.00 65.90 113 ARG A N 1
ATOM 860 C CA . ARG A 1 112 ? 23.249 -7.975 61.749 1.00 66.53 113 ARG A CA 1
ATOM 861 C C . ARG A 1 112 ? 23.866 -8.486 63.052 1.00 70.64 113 ARG A C 1
ATOM 862 O O . ARG A 1 112 ? 24.980 -9.032 63.056 1.00 71.80 113 ARG A O 1
ATOM 870 N N . GLY A 1 113 ? 23.169 -8.275 64.162 1.00 68.15 114 GLY A N 1
ATOM 871 C CA . GLY A 1 113 ? 23.647 -8.746 65.451 1.00 71.40 114 GLY A CA 1
ATOM 872 C C . GLY A 1 113 ? 24.870 -8.055 66.026 1.00 72.72 114 GLY A C 1
ATOM 873 O O . GLY A 1 113 ? 25.534 -8.604 66.900 1.00 72.91 114 GLY A O 1
ATOM 874 N N . CYS A 1 114 ? 25.179 -6.855 65.542 1.00 78.28 115 CYS A N 1
ATOM 875 C CA . CYS A 1 114 ? 26.213 -6.023 66.164 1.00 76.07 115 CYS A CA 1
ATOM 876 C C . CYS A 1 114 ? 25.599 -4.979 67.106 1.00 77.29 115 CYS A C 1
ATOM 877 O O . CYS A 1 114 ? 24.648 -4.271 66.749 1.00 72.54 115 CYS A O 1
ATOM 880 N N . THR A 1 115 ? 26.144 -4.900 68.316 1.00 83.42 116 THR A N 1
ATOM 881 C CA . THR A 1 115 ? 25.694 -3.920 69.305 1.00 82.47 116 THR A CA 1
ATOM 882 C C . THR A 1 115 ? 26.449 -2.616 69.077 1.00 80.22 116 THR A C 1
ATOM 883 O O . THR A 1 115 ? 27.683 -2.572 69.173 1.00 80.14 116 THR A O 1
ATOM 887 N N . ALA A 1 116 ? 25.708 -1.560 68.759 1.00 77.89 117 ALA A N 1
ATOM 888 C CA . ALA A 1 116 ? 26.332 -0.294 68.416 1.00 74.60 117 ALA A CA 1
ATOM 889 C C . ALA A 1 116 ? 25.621 0.879 69.075 1.00 80.64 117 ALA A C 1
ATOM 890 O O . ALA A 1 116 ? 24.459 0.755 69.488 1.00 81.94 117 ALA A O 1
ATOM 892 N N . ASP A 1 117 ? 26.334 2.007 69.148 1.00 78.43 118 ASP A N 1
ATOM 893 C CA . ASP A 1 117 ? 25.862 3.244 69.773 1.00 77.01 118 ASP A CA 1
ATOM 894 C C . ASP A 1 117 ? 25.918 3.192 71.292 1.00 81.35 118 ASP A C 1
ATOM 895 O O . ASP A 1 117 ? 26.484 2.265 71.881 1.00 78.93 118 ASP A O 1
ATOM 900 N N . GLN A 1 118 ? 25.345 4.227 71.906 1.00 84.91 119 GLN A N 1
ATOM 901 C CA . GLN A 1 118 ? 25.131 4.296 73.347 1.00 84.02 119 GLN A CA 1
ATOM 902 C C . GLN A 1 118 ? 23.716 4.812 73.584 1.00 85.40 119 GLN A C 1
ATOM 903 O O . GLN A 1 118 ? 23.059 5.289 72.649 1.00 79.92 119 GLN A O 1
ATOM 909 N N . SER A 1 119 ? 23.241 4.707 74.824 1.00 89.07 120 SER A N 1
ATOM 910 C CA . SER A 1 119 ? 21.891 5.164 75.155 1.00 91.47 120 SER A CA 1
ATOM 911 C C . SER A 1 119 ? 21.862 6.687 75.203 1.00 92.06 120 SER A C 1
ATOM 912 O O . SER A 1 119 ? 20.842 7.310 74.885 1.00 88.31 120 SER A O 1
ATOM 915 N N . ARG A 1 120 ? 23.004 7.263 75.594 1.00 91.70 121 ARG A N 1
ATOM 916 C CA . ARG A 1 120 ? 23.218 8.706 75.610 1.00 82.14 121 ARG A CA 1
ATOM 917 C C . ARG A 1 120 ? 23.057 9.287 74.213 1.00 82.77 121 ARG A C 1
ATOM 918 O O . ARG A 1 120 ? 23.334 8.614 73.217 1.00 85.93 121 ARG A O 1
ATOM 926 N N . HIS A 1 121 ? 22.612 10.538 74.140 1.00 84.39 122 HIS A N 1
ATOM 927 C CA . HIS A 1 121 ? 22.381 11.193 72.858 1.00 82.64 122 HIS A CA 1
ATOM 928 C C . HIS A 1 121 ? 23.667 11.217 72.025 1.00 85.45 122 HIS A C 1
ATOM 929 O O . HIS A 1 121 ? 24.750 11.519 72.549 1.00 84.71 122 HIS A O 1
ATOM 936 N N . TRP A 1 122 ? 23.564 10.867 70.742 1.00 83.24 123 TRP A N 1
ATOM 937 C CA . TRP A 1 122 ? 24.733 10.909 69.853 1.00 76.60 123 TRP A CA 1
ATOM 938 C C . TRP A 1 122 ? 24.911 12.326 69.333 1.00 70.53 123 TRP A C 1
ATOM 939 O O . TRP A 1 122 ? 23.992 12.921 68.757 1.00 70.55 123 TRP A O 1
ATOM 950 N N . ILE A 1 123 ? 26.100 12.867 69.558 1.00 67.74 124 ILE A N 1
ATOM 951 C CA . ILE A 1 123 ? 26.447 14.178 69.035 1.00 67.54 124 ILE A CA 1
ATOM 952 C C . ILE A 1 123 ? 27.761 14.035 68.262 1.00 61.38 124 ILE A C 1
ATOM 953 O O . ILE A 1 123 ? 28.808 13.720 68.846 1.00 62.14 124 ILE A O 1
ATOM 958 N N . PRO A 1 124 ? 27.687 14.218 66.934 1.00 54.47 125 PRO A N 1
ATOM 959 C CA . PRO A 1 124 ? 28.777 14.034 65.963 1.00 55.67 125 PRO A CA 1
ATOM 960 C C . PRO A 1 124 ? 29.749 15.212 65.910 1.00 56.71 125 PRO A C 1
ATOM 961 O O . PRO A 1 124 ? 29.334 16.372 65.793 1.00 56.94 125 PRO A O 1
ATOM 965 N N . HIS A 1 125 ? 31.040 14.918 65.987 1.00 55.88 126 HIS A N 1
ATOM 966 C CA . HIS A 1 125 ? 32.038 15.975 65.955 1.00 51.07 126 HIS A CA 1
ATOM 967 C C . HIS A 1 125 ? 33.215 15.641 65.048 1.00 51.94 126 HIS A C 1
ATOM 968 O O . HIS A 1 125 ? 33.387 14.492 64.611 1.00 53.59 126 HIS A O 1
ATOM 975 N N . CYS A 1 126 ? 34.000 16.667 64.740 1.00 48.83 127 CYS A N 1
ATOM 976 C CA . CYS A 1 126 ? 35.233 16.506 63.991 1.00 45.92 127 CYS A CA 1
ATOM 977 C C . CYS A 1 126 ? 36.354 17.080 64.825 1.00 50.22 127 CYS A C 1
ATOM 978 O O . CYS A 1 126 ? 36.355 18.271 65.134 1.00 49.26 127 CYS A O 1
ATOM 981 N N . THR A 1 127 ? 37.305 16.236 65.205 1.00 53.05 128 THR A N 1
ATOM 982 C CA . THR A 1 127 ? 38.385 16.687 66.071 1.00 50.50 128 THR A CA 1
ATOM 983 C C . THR A 1 127 ? 39.485 17.460 65.330 1.00 50.23 128 THR A C 1
ATOM 984 O O . THR A 1 127 ? 40.051 16.960 64.355 1.00 53.66 128 THR A O 1
ATOM 988 N N . VAL A 1 128 ? 39.770 18.678 65.796 1.00 47.48 129 VAL A N 1
ATOM 989 C CA . VAL A 1 128 ? 40.817 19.525 65.214 1.00 48.92 129 VAL A CA 1
ATOM 990 C C . VAL A 1 128 ? 42.209 19.264 65.824 1.00 50.92 129 VAL A C 1
ATOM 991 O O . VAL A 1 128 ? 43.204 19.174 65.101 1.00 48.33 129 VAL A O 1
ATOM 995 N N . ALA A 1 129 ? 42.271 19.141 67.149 1.00 51.37 130 ALA A N 1
ATOM 996 C CA . ALA A 1 129 ? 43.542 19.060 67.866 1.00 53.05 130 ALA A CA 1
ATOM 997 C C . ALA A 1 129 ? 43.297 18.665 69.304 1.00 59.67 130 ALA A C 1
ATOM 998 O O . ALA A 1 129 ? 42.292 19.066 69.888 1.00 60.72 130 ALA A O 1
ATOM 1000 N N . GLN A 1 130 ? 44.211 17.890 69.887 1.00 64.68 131 GLN A N 1
ATOM 1001 C CA . GLN A 1 130 ? 44.092 17.526 71.300 1.00 68.58 131 GLN A CA 1
ATOM 1002 C C . GLN A 1 130 ? 45.144 18.237 72.148 1.00 72.16 131 GLN A C 1
ATOM 1003 O O . GLN A 1 130 ? 46.333 18.222 71.814 1.00 72.07 131 GLN A O 1
ATOM 1009 N N . PHE A 1 131 ? 44.705 18.867 73.236 1.00 71.77 132 PHE A N 1
ATOM 1010 C CA . PHE A 1 131 ? 45.623 19.593 74.101 1.00 75.92 132 PHE A CA 1
ATOM 1011 C C . PHE A 1 131 ? 46.141 18.719 75.255 1.00 84.04 132 PHE A C 1
ATOM 1012 O O . PHE A 1 131 ? 45.707 17.575 75.439 1.00 77.22 132 PHE A O 1
ATOM 1020 N N . ASP A 1 132 ? 47.083 19.281 76.014 1.00 93.40 133 ASP A N 1
ATOM 1021 C CA . ASP A 1 132 ? 47.799 18.570 77.074 1.00 97.63 133 ASP A CA 1
ATOM 1022 C C . ASP A 1 132 ? 47.002 18.540 78.371 1.00 99.91 133 ASP A C 1
ATOM 1023 O O . ASP A 1 132 ? 47.012 17.537 79.091 1.00 103.07 133 ASP A O 1
ATOM 1028 N N . GLU A 1 133 ? 46.318 19.642 78.671 1.00 100.25 134 GLU A N 1
ATOM 1029 C CA . GLU A 1 133 ? 45.526 19.732 79.897 1.00 105.92 134 GLU A CA 1
ATOM 1030 C C . GLU A 1 133 ? 44.390 20.759 79.822 1.00 109.25 134 GLU A C 1
ATOM 1031 O O . GLU A 1 133 ? 44.588 21.940 80.147 1.00 109.41 134 GLU A O 1
ATOM 1037 N N . GLU A 1 134 ? 43.217 20.290 79.386 1.00 104.76 135 GLU A N 1
ATOM 1038 C CA . GLU A 1 134 ? 41.949 21.033 79.453 1.00 100.90 135 GLU A CA 1
ATOM 1039 C C . GLU A 1 134 ? 42.053 22.533 79.152 1.00 106.22 135 GLU A C 1
ATOM 1040 O O . GLU A 1 134 ? 41.569 23.362 79.931 1.00 103.09 135 GLU A O 1
ATOM 1046 N N . ARG A 1 135 ? 42.671 22.876 78.020 1.00 107.99 136 ARG A N 1
ATOM 1047 C CA . ARG A 1 135 ? 43.023 24.269 77.714 1.00 108.00 136 ARG A CA 1
ATOM 1048 C C . ARG A 1 135 ? 41.838 25.218 77.466 1.00 105.73 136 ARG A C 1
ATOM 1049 O O . ARG A 1 135 ? 40.731 25.051 78.002 1.00 99.46 136 ARG A O 1
ATOM 1057 N N . GLU A 1 136 ? 42.087 26.233 76.653 1.00 107.09 137 GLU A N 1
ATOM 1058 C CA . GLU A 1 136 ? 41.128 27.313 76.526 1.00 108.77 137 GLU A CA 1
ATOM 1059 C C . GLU A 1 136 ? 40.670 27.527 75.092 1.00 106.48 137 GLU A C 1
ATOM 1060 O O . GLU A 1 136 ? 41.443 27.371 74.128 1.00 101.11 137 GLU A O 1
ATOM 1066 N N . THR A 1 137 ? 39.396 27.885 74.969 1.00 105.14 138 THR A N 1
ATOM 1067 C CA . THR A 1 137 ? 38.818 28.240 73.686 1.00 101.90 138 THR A CA 1
ATOM 1068 C C . THR A 1 137 ? 38.959 29.726 73.472 1.00 99.66 138 THR A C 1
ATOM 1069 O O . THR A 1 137 ? 38.090 30.509 73.873 1.00 97.28 138 THR A O 1
ATOM 1073 N N . LYS A 1 138 ? 40.042 30.128 72.828 1.00 96.21 139 LYS A N 1
ATOM 1074 C CA . LYS A 1 138 ? 40.093 31.482 72.313 1.00 98.92 139 LYS A CA 1
ATOM 1075 C C . LYS A 1 138 ? 38.918 31.589 71.315 1.00 89.46 139 LYS A C 1
ATOM 1076 O O . LYS A 1 138 ? 38.365 30.574 70.896 1.00 91.41 139 LYS A O 1
ATOM 1082 N N . GLY A 1 139 ? 38.497 32.798 70.969 1.00 88.76 140 GLY A N 1
ATOM 1083 C CA . GLY A 1 139 ? 37.400 32.959 70.028 1.00 81.45 140 GLY A CA 1
ATOM 1084 C C . GLY A 1 139 ? 37.710 32.371 68.661 1.00 78.54 140 GLY A C 1
ATOM 1085 O O . GLY A 1 139 ? 37.944 33.096 67.693 1.00 76.48 140 GLY A O 1
ATOM 1094 N N . GLN A 1 141 ? 37.013 30.477 65.131 1.00 62.77 142 GLN A N 1
ATOM 1095 C CA . GLN A 1 141 ? 35.909 30.683 64.195 1.00 63.60 142 GLN A CA 1
ATOM 1096 C C . GLN A 1 141 ? 36.026 29.872 62.914 1.00 60.61 142 GLN A C 1
ATOM 1097 O O . GLN A 1 141 ? 36.919 30.109 62.094 1.00 62.42 142 GLN A O 1
ATOM 1103 N N . PHE A 1 142 ? 35.097 28.940 62.737 1.00 53.49 143 PHE A N 1
ATOM 1104 C CA . PHE A 1 142 ? 35.114 28.040 61.602 1.00 46.69 143 PHE A CA 1
ATOM 1105 C C . PHE A 1 142 ? 33.702 27.851 61.045 1.00 43.83 143 PHE A C 1
ATOM 1106 O O . PHE A 1 142 ? 32.759 27.581 61.786 1.00 44.90 143 PHE A O 1
ATOM 1114 N N . TYR A 1 143 ? 33.550 28.010 59.741 1.00 39.37 144 TYR A N 1
ATOM 1115 C CA . TYR A 1 143 ? 32.316 27.595 59.091 1.00 37.07 144 TYR A CA 1
ATOM 1116 C C . TYR A 1 143 ? 32.579 26.987 57.724 1.00 42.47 144 TYR A C 1
ATOM 1117 O O . TYR A 1 143 ? 33.254 27.579 56.870 1.00 43.23 144 TYR A O 1
ATOM 1126 N N . HIS A 1 144 ? 32.024 25.806 57.497 1.00 42.96 145 HIS A N 1
ATOM 1127 C CA . HIS A 1 144 ? 32.091 25.237 56.163 1.00 43.52 145 HIS A CA 1
ATOM 1128 C C . HIS A 1 144 ? 30.908 24.333 55.837 1.00 45.57 145 HIS A C 1
ATOM 1129 O O . HIS A 1 144 ? 30.383 23.647 56.716 1.00 45.22 145 HIS A O 1
ATOM 1136 N N . LYS A 1 145 ? 30.509 24.353 54.564 1.00 46.15 146 LYS A N 1
ATOM 1137 C CA . LYS A 1 145 ? 29.442 23.521 54.023 1.00 44.38 146 LYS A CA 1
ATOM 1138 C C . LYS A 1 145 ? 29.975 22.677 52.861 1.00 46.49 146 LYS A C 1
ATOM 1139 O O . LYS A 1 145 ? 30.257 23.211 51.801 1.00 49.76 146 LYS A O 1
ATOM 1145 N N . GLU A 1 146 ? 30.136 21.371 53.062 1.00 49.67 147 GLU A N 1
ATOM 1146 C CA . GLU A 1 146 ? 30.518 20.454 51.969 1.00 53.09 147 GLU A CA 1
ATOM 1147 C C . GLU A 1 146 ? 29.274 19.834 51.346 1.00 54.28 147 GLU A C 1
ATOM 1148 O O . GLU A 1 146 ? 28.404 19.325 52.070 1.00 56.89 147 GLU A O 1
ATOM 1154 N N . PRO A 1 147 ? 29.177 19.858 50.010 1.00 48.16 148 PRO A N 1
ATOM 1155 C CA . PRO A 1 147 ? 28.138 19.032 49.401 1.00 50.77 148 PRO A CA 1
ATOM 1156 C C . PRO A 1 147 ? 28.519 17.543 49.502 1.00 51.14 148 PRO A C 1
ATOM 1157 O O . PRO A 1 147 ? 29.641 17.155 49.166 1.00 52.26 148 PRO A O 1
ATOM 1161 N N . PHE A 1 148 ? 27.578 16.730 49.969 1.00 51.41 149 PHE A N 1
ATOM 1162 C CA . PHE A 1 148 ? 27.754 15.291 50.113 1.00 51.51 149 PHE A CA 1
ATOM 1163 C C . PHE A 1 148 ? 26.837 14.588 49.118 1.00 49.18 149 PHE A C 1
ATOM 1164 O O . PHE A 1 148 ? 25.668 14.349 49.382 1.00 49.58 149 PHE A O 1
ATOM 1172 N N . TYR A 1 149 ? 27.379 14.262 47.964 1.00 49.72 150 TYR A N 1
ATOM 1173 C CA . TYR A 1 149 ? 26.619 13.614 46.910 1.00 50.05 150 TYR A CA 1
ATOM 1174 C C . TYR A 1 149 ? 27.556 12.586 46.272 1.00 51.38 150 TYR A C 1
ATOM 1175 O O . TYR A 1 149 ? 28.773 12.811 46.239 1.00 50.88 150 TYR A O 1
ATOM 1184 N N . LEU A 1 150 ? 27.032 11.472 45.766 1.00 48.61 151 LEU A N 1
ATOM 1185 C CA . LEU A 1 150 ? 27.892 10.600 44.973 1.00 54.41 151 LEU A CA 1
ATOM 1186 C C . LEU A 1 150 ? 27.849 11.013 43.496 1.00 52.99 151 LEU A C 1
ATOM 1187 O O . LEU A 1 150 ? 26.798 11.437 43.005 1.00 50.30 151 LEU A O 1
ATOM 1192 N N . LYS A 1 151 ? 28.994 10.896 42.813 1.00 51.09 152 LYS A N 1
ATOM 1193 C CA . LYS A 1 151 ? 29.138 11.253 41.392 1.00 55.21 152 LYS A CA 1
ATOM 1194 C C . LYS A 1 151 ? 28.351 10.348 40.439 1.00 57.84 152 LYS A C 1
ATOM 1195 O O . LYS A 1 151 ? 27.822 9.323 40.863 1.00 58.72 152 LYS A O 1
ATOM 1201 N N . HIS A 1 152 ? 28.266 10.738 39.163 1.00 57.80 153 HIS A N 1
ATOM 1202 C CA . HIS A 1 152 ? 27.664 9.892 38.130 1.00 57.43 153 HIS A CA 1
ATOM 1203 C C . HIS A 1 152 ? 28.520 9.734 36.871 1.00 65.69 153 HIS A C 1
ATOM 1204 O O . HIS A 1 152 ? 28.333 8.793 36.097 1.00 73.20 153 HIS A O 1
ATOM 1211 N N . ASN A 1 153 ? 29.431 10.672 36.652 1.00 65.67 154 ASN A N 1
ATOM 1212 C CA . ASN A 1 153 ? 30.345 10.621 35.519 1.00 67.04 154 ASN A CA 1
ATOM 1213 C C . ASN A 1 153 ? 31.746 10.399 36.064 1.00 75.91 154 ASN A C 1
ATOM 1214 O O . ASN A 1 153 ? 32.751 10.868 35.522 1.00 75.54 154 ASN A O 1
ATOM 1219 N N . ASN A 1 154 ? 31.796 9.689 37.178 1.00 80.62 155 ASN A N 1
ATOM 1220 C CA . ASN A 1 154 ? 33.059 9.292 37.760 1.00 89.05 155 ASN A CA 1
ATOM 1221 C C . ASN A 1 154 ? 32.844 7.924 38.366 1.00 101.42 155 ASN A C 1
ATOM 1222 O O . ASN A 1 154 ? 32.365 7.796 39.501 1.00 105.05 155 ASN A O 1
ATOM 1227 N N . LEU A 1 155 ? 33.166 6.901 37.580 1.00 107.94 156 LEU A N 1
ATOM 1228 C CA . LEU A 1 155 ? 32.966 5.512 37.983 1.00 110.35 156 LEU A CA 1
ATOM 1229 C C . LEU A 1 155 ? 34.192 5.067 38.791 1.00 113.79 156 LEU A C 1
ATOM 1230 O O . LEU A 1 155 ? 34.272 3.935 39.281 1.00 109.67 156 LEU A O 1
ATOM 1235 N N . LEU A 1 156 ? 35.133 6.005 38.931 1.00 119.60 157 LEU A N 1
ATOM 1236 C CA . LEU A 1 156 ? 36.354 5.833 39.719 1.00 121.40 157 LEU A CA 1
ATOM 1237 C C . LEU A 1 156 ? 36.036 5.978 41.208 1.00 118.84 157 LEU A C 1
ATOM 1238 O O . LEU A 1 156 ? 36.882 5.694 42.060 1.00 119.21 157 LEU A O 1
ATOM 1243 N N . THR A 1 157 ? 34.806 6.417 41.492 1.00 120.20 158 THR A N 1
ATOM 1244 C CA . THR A 1 157 ? 34.286 6.615 42.850 1.00 122.81 158 THR A CA 1
ATOM 1245 C C . THR A 1 157 ? 35.324 7.198 43.801 1.00 123.46 158 THR A C 1
ATOM 1246 O O . THR A 1 157 ? 36.196 7.962 43.382 1.00 124.18 158 THR A O 1
ATOM 1250 N N . ASP A 1 158 ? 35.238 6.831 45.074 1.00 122.62 159 ASP A N 1
ATOM 1251 C CA . ASP A 1 158 ? 36.120 7.427 46.068 1.00 126.18 159 ASP A CA 1
ATOM 1252 C C . ASP A 1 158 ? 36.169 6.620 47.362 1.00 123.70 159 ASP A C 1
ATOM 1253 O O . ASP A 1 158 ? 36.061 5.383 47.354 1.00 119.90 159 ASP A O 1
ATOM 1258 N N . ALA A 1 159 ? 36.344 7.340 48.468 1.00 118.59 160 ALA A N 1
ATOM 1259 C CA . ALA A 1 159 ? 36.399 6.736 49.788 1.00 113.90 160 ALA A CA 1
ATOM 1260 C C . ALA A 1 159 ? 35.022 6.791 50.459 1.00 114.40 160 ALA A C 1
ATOM 1261 O O . ALA A 1 159 ? 34.007 7.147 49.828 1.00 114.69 160 ALA A O 1
ATOM 1263 N N . GLY A 1 160 ? 34.994 6.440 51.743 1.00 95.59 161 GLY A N 1
ATOM 1264 C CA . GLY A 1 160 ? 33.749 6.375 52.478 1.00 79.24 161 GLY A CA 1
ATOM 1265 C C . GLY A 1 160 ? 33.946 5.579 53.745 1.00 71.03 161 GLY A C 1
ATOM 1266 O O . GLY A 1 160 ? 35.082 5.406 54.195 1.00 71.32 161 GLY A O 1
ATOM 1267 N N . LEU A 1 161 ? 32.838 5.086 54.294 1.00 61.88 162 LEU A N 1
ATOM 1268 C CA . LEU A 1 161 ? 32.813 4.380 55.564 1.00 53.37 162 LEU A CA 1
ATOM 1269 C C . LEU A 1 161 ? 33.860 3.266 55.698 1.00 60.15 162 LEU A C 1
ATOM 1270 O O . LEU A 1 161 ? 34.197 2.578 54.730 1.00 62.55 162 LEU A O 1
ATOM 1275 N N . GLU A 1 162 ? 34.376 3.127 56.919 1.00 63.29 163 GLU A N 1
ATOM 1276 C CA . GLU A 1 162 ? 35.487 2.242 57.273 1.00 63.35 163 GLU A CA 1
ATOM 1277 C C . GLU A 1 162 ? 35.291 1.766 58.690 1.00 64.11 163 GLU A C 1
ATOM 1278 O O . GLU A 1 162 ? 34.835 2.527 59.541 1.00 66.22 163 GLU A O 1
ATOM 1284 N N . LEU A 1 163 ? 35.696 0.538 58.975 1.00 67.66 164 LEU A N 1
ATOM 1285 C CA . LEU A 1 163 ? 35.632 0.044 60.345 1.00 68.16 164 LEU A CA 1
ATOM 1286 C C . LEU A 1 163 ? 37.034 0.084 60.946 1.00 69.79 164 LEU A C 1
ATOM 1287 O O . LEU A 1 163 ? 37.946 -0.530 60.408 1.00 72.17 164 LEU A O 1
ATOM 1292 N N . VAL A 1 164 ? 37.231 0.836 62.029 1.00 72.18 165 VAL A N 1
ATOM 1293 C CA . VAL A 1 164 ? 38.578 0.929 62.620 1.00 79.12 165 VAL A CA 1
ATOM 1294 C C . VAL A 1 164 ? 38.686 0.524 64.098 1.00 83.35 165 VAL A C 1
ATOM 1295 O O . VAL A 1 164 ? 37.706 0.605 64.863 1.00 79.94 165 VAL A O 1
ATOM 1299 N N . LYS A 1 165 ? 39.906 0.116 64.472 1.00 85.93 166 LYS A N 1
ATOM 1300 C CA . LYS A 1 165 ? 40.217 -0.451 65.785 1.00 87.64 166 LYS A CA 1
ATOM 1301 C C . LYS A 1 165 ? 40.362 0.587 66.905 1.00 88.72 166 LYS A C 1
ATOM 1302 O O . LYS A 1 165 ? 40.939 1.660 66.697 1.00 88.24 166 LYS A O 1
ATOM 1308 N N . ILE A 1 166 ? 39.842 0.234 68.085 1.00 90.96 167 ILE A N 1
ATOM 1309 C CA . ILE A 1 166 ? 39.906 1.046 69.316 1.00 90.80 167 ILE A CA 1
ATOM 1310 C C . ILE A 1 166 ? 38.906 2.203 69.334 1.00 82.26 167 ILE A C 1
ATOM 1311 O O . ILE A 1 166 ? 38.004 2.244 70.177 1.00 76.31 167 ILE A O 1
ATOM 1316 N N . LYS B 1 5 ? 80.168 7.871 69.882 1.00 98.80 6 LYS B N 1
ATOM 1317 C CA . LYS B 1 5 ? 80.325 9.002 68.970 1.00 98.40 6 LYS B CA 1
ATOM 1318 C C . LYS B 1 5 ? 79.105 9.115 68.058 1.00 99.73 6 LYS B C 1
ATOM 1319 O O . LYS B 1 5 ? 78.918 8.266 67.176 1.00 100.02 6 LYS B O 1
ATOM 1325 N N . PRO B 1 6 ? 78.257 10.149 68.280 1.00 98.13 7 PRO B N 1
ATOM 1326 C CA . PRO B 1 6 ? 78.306 11.075 69.416 1.00 86.62 7 PRO B CA 1
ATOM 1327 C C . PRO B 1 6 ? 77.606 10.480 70.626 1.00 85.09 7 PRO B C 1
ATOM 1328 O O . PRO B 1 6 ? 77.794 9.291 70.878 1.00 88.69 7 PRO B O 1
ATOM 1332 N N . ASN B 1 7 ? 76.797 11.272 71.334 1.00 80.93 8 ASN B N 1
ATOM 1333 C CA . ASN B 1 7 ? 76.414 10.925 72.702 1.00 76.49 8 ASN B CA 1
ATOM 1334 C C . ASN B 1 7 ? 75.518 11.965 73.417 1.00 77.34 8 ASN B C 1
ATOM 1335 O O . ASN B 1 7 ? 74.331 11.724 73.643 1.00 77.74 8 ASN B O 1
ATOM 1340 N N . HIS B 1 8 ? 76.105 13.096 73.816 1.00 74.93 9 HIS B N 1
ATOM 1341 C CA . HIS B 1 8 ? 75.341 14.250 74.297 1.00 67.99 9 HIS B CA 1
ATOM 1342 C C . HIS B 1 8 ? 75.593 15.395 73.323 1.00 66.71 9 HIS B C 1
ATOM 1343 O O . HIS B 1 8 ? 76.196 15.199 72.265 1.00 66.78 9 HIS B O 1
ATOM 1350 N N . PHE B 1 9 ? 75.139 16.591 73.678 1.00 58.90 10 PHE B N 1
ATOM 1351 C CA . PHE B 1 9 ? 75.535 17.777 72.940 1.00 57.28 10 PHE B CA 1
ATOM 1352 C C . PHE B 1 9 ? 75.242 19.018 73.769 1.00 56.86 10 PHE B C 1
ATOM 1353 O O . PHE B 1 9 ? 74.479 18.958 74.727 1.00 59.30 10 PHE B O 1
ATOM 1361 N N . ILE B 1 10 ? 75.875 20.133 73.420 1.00 53.34 11 ILE B N 1
ATOM 1362 C CA . ILE B 1 10 ? 75.623 21.393 74.103 1.00 53.62 11 ILE B CA 1
ATOM 1363 C C . ILE B 1 10 ? 74.634 22.163 73.264 1.00 55.41 11 ILE B C 1
ATOM 1364 O O . ILE B 1 10 ? 74.820 22.313 72.053 1.00 55.60 11 ILE B O 1
ATOM 1369 N N . ASN B 1 11 ? 73.576 22.635 73.916 1.00 54.01 12 ASN B N 1
ATOM 1370 C CA . ASN B 1 11 ? 72.427 23.184 73.227 1.00 54.30 12 ASN B CA 1
ATOM 1371 C C . ASN B 1 11 ? 72.250 24.672 73.499 1.00 54.85 12 ASN B C 1
ATOM 1372 O O . ASN B 1 11 ? 72.540 25.142 74.596 1.00 56.32 12 ASN B O 1
ATOM 1377 N N . PHE B 1 12 ? 71.765 25.412 72.510 1.00 54.02 13 PHE B N 1
ATOM 1378 C CA . PHE B 1 12 ? 71.358 26.793 72.733 1.00 56.86 13 PHE B CA 1
ATOM 1379 C C . PHE B 1 12 ? 69.863 26.919 72.401 1.00 61.06 13 PHE B C 1
ATOM 1380 O O . PHE B 1 12 ? 69.478 26.897 71.236 1.00 60.69 13 PHE B O 1
ATOM 1388 N N . PRO B 1 13 ? 69.015 27.016 73.437 1.00 60.32 14 PRO B N 1
ATOM 1389 C CA . PRO B 1 13 ? 67.562 27.132 73.310 1.00 57.13 14 PRO B CA 1
ATOM 1390 C C . PRO B 1 13 ? 67.148 28.449 72.709 1.00 64.35 14 PRO B C 1
ATOM 1391 O O . PRO B 1 13 ? 67.664 29.475 73.143 1.00 68.91 14 PRO B O 1
ATOM 1395 N N . LEU B 1 14 ? 66.221 28.429 71.752 1.00 65.55 15 LEU B N 1
ATOM 1396 C CA . LEU B 1 14 ? 65.795 29.661 71.087 1.00 66.55 15 LEU B CA 1
ATOM 1397 C C . LEU B 1 14 ? 64.425 30.124 71.550 1.00 71.13 15 LEU B C 1
ATOM 1398 O O . LEU B 1 14 ? 63.975 31.209 71.175 1.00 72.17 15 LEU B O 1
ATOM 1403 N N . ALA B 1 15 ? 63.774 29.303 72.371 1.00 72.37 16 ALA B N 1
ATOM 1404 C CA . ALA B 1 15 ? 62.409 29.575 72.838 1.00 76.67 16 ALA B CA 1
ATOM 1405 C C . ALA B 1 15 ? 62.272 30.912 73.572 1.00 80.41 16 ALA B C 1
ATOM 1406 O O . ALA B 1 15 ? 61.179 31.488 73.649 1.00 80.52 16 ALA B O 1
ATOM 1408 N N . GLN B 1 16 ? 63.391 31.397 74.105 1.00 82.46 17 GLN B N 1
ATOM 1409 C CA . GLN B 1 16 ? 63.436 32.667 74.824 1.00 82.40 17 GLN B CA 1
ATOM 1410 C C . GLN B 1 16 ? 63.310 33.873 73.888 1.00 83.70 17 GLN B C 1
ATOM 1411 O O . GLN B 1 16 ? 62.827 34.927 74.295 1.00 87.59 17 GLN B O 1
ATOM 1417 N N . PHE B 1 17 ? 63.737 33.728 72.639 1.00 79.19 18 PHE B N 1
ATOM 1418 C CA . PHE B 1 17 ? 63.711 34.863 71.719 1.00 84.07 18 PHE B CA 1
ATOM 1419 C C . PHE B 1 17 ? 62.305 35.085 71.151 1.00 84.69 18 PHE B C 1
ATOM 1420 O O . PHE B 1 17 ? 61.991 34.585 70.065 1.00 85.04 18 PHE B O 1
ATOM 1428 N N . SER B 1 18 ? 61.470 35.846 71.859 1.00 82.35 19 SER B N 1
ATOM 1429 C CA . SER B 1 18 ? 60.096 36.091 71.407 1.00 81.22 19 SER B CA 1
ATOM 1430 C C . SER B 1 18 ? 60.055 36.694 70.001 1.00 78.85 19 SER B C 1
ATOM 1431 O O . SER B 1 18 ? 59.072 36.553 69.283 1.00 80.91 19 SER B O 1
ATOM 1434 N N . GLY B 1 19 ? 61.132 37.353 69.603 1.00 78.68 20 GLY B N 1
ATOM 1435 C CA . GLY B 1 19 ? 61.216 37.885 68.260 1.00 79.09 20 GLY B CA 1
ATOM 1436 C C . GLY B 1 19 ? 61.352 36.779 67.241 1.00 77.63 20 GLY B C 1
ATOM 1437 O O . GLY B 1 19 ? 60.713 36.803 66.193 1.00 76.45 20 GLY B O 1
ATOM 1438 N N . PHE B 1 20 ? 62.197 35.802 67.554 1.00 83.45 21 PHE B N 1
ATOM 1439 C CA . PHE B 1 20 ? 62.469 34.699 66.636 1.00 78.74 21 PHE B CA 1
ATOM 1440 C C . PHE B 1 20 ? 61.261 33.772 66.574 1.00 76.13 21 PHE B C 1
ATOM 1441 O O . PHE B 1 20 ? 60.881 33.298 65.492 1.00 71.14 21 PHE B O 1
ATOM 1457 N N . GLY B 1 22 ? 58.094 34.388 66.937 1.00 74.16 23 GLY B N 1
ATOM 1458 C CA . GLY B 1 22 ? 57.051 34.942 66.095 1.00 72.73 23 GLY B CA 1
ATOM 1459 C C . GLY B 1 22 ? 57.096 34.473 64.655 1.00 67.61 23 GLY B C 1
ATOM 1460 O O . GLY B 1 22 ? 56.105 33.990 64.124 1.00 74.21 23 GLY B O 1
ATOM 1461 N N . LYS B 1 23 ? 58.240 34.608 64.013 1.00 65.50 24 LYS B N 1
ATOM 1462 C CA . LYS B 1 23 ? 58.332 34.264 62.605 1.00 69.57 24 LYS B CA 1
ATOM 1463 C C . LYS B 1 23 ? 58.602 32.775 62.428 1.00 70.34 24 LYS B C 1
ATOM 1464 O O . LYS B 1 23 ? 58.432 32.230 61.334 1.00 69.18 24 LYS B O 1
ATOM 1470 N N . TYR B 1 24 ? 59.039 32.123 63.503 1.00 69.30 25 TYR B N 1
ATOM 1471 C CA . TYR B 1 24 ? 59.319 30.692 63.467 1.00 64.90 25 TYR B CA 1
ATOM 1472 C C . TYR B 1 24 ? 58.001 29.916 63.440 1.00 62.32 25 TYR B C 1
ATOM 1473 O O . TYR B 1 24 ? 57.787 29.073 62.572 1.00 60.26 25 TYR B O 1
ATOM 1482 N N . LEU B 1 25 ? 57.115 30.219 64.385 1.00 62.59 26 LEU B N 1
ATOM 1483 C CA . LEU B 1 25 ? 55.765 29.661 64.381 1.00 61.12 26 LEU B CA 1
ATOM 1484 C C . LEU B 1 25 ? 54.993 30.031 63.107 1.00 64.01 26 LEU B C 1
ATOM 1485 O O . LEU B 1 25 ? 54.250 29.212 62.571 1.00 64.91 26 LEU B O 1
ATOM 1490 N N . LYS B 1 26 ? 55.179 31.251 62.613 1.00 63.61 27 LYS B N 1
ATOM 1491 C CA . LYS B 1 26 ? 54.597 31.632 61.334 1.00 62.86 27 LYS B CA 1
ATOM 1492 C C . LYS B 1 26 ? 55.044 30.711 60.189 1.00 64.92 27 LYS B C 1
ATOM 1493 O O . LYS B 1 26 ? 54.230 30.304 59.365 1.00 67.65 27 LYS B O 1
ATOM 1499 N N . LEU B 1 27 ? 56.321 30.359 60.137 1.00 64.84 28 LEU B N 1
ATOM 1500 C CA . LEU B 1 27 ? 56.794 29.442 59.098 1.00 65.06 28 LEU B CA 1
ATOM 1501 C C . LEU B 1 27 ? 56.231 28.033 59.309 1.00 66.08 28 LEU B C 1
ATOM 1502 O O . LEU B 1 27 ? 55.869 27.351 58.350 1.00 67.13 28 LEU B O 1
ATOM 1507 N N . GLN B 1 28 ? 56.171 27.591 60.563 1.00 65.37 29 GLN B N 1
ATOM 1508 C CA . GLN B 1 28 ? 55.571 26.295 60.874 1.00 64.68 29 GLN B CA 1
ATOM 1509 C C . GLN B 1 28 ? 54.072 26.293 60.546 1.00 64.43 29 GLN B C 1
ATOM 1510 O O . GLN B 1 28 ? 53.547 25.328 59.984 1.00 62.18 29 GLN B O 1
ATOM 1516 N N . SER B 1 29 ? 53.396 27.387 60.883 1.00 62.90 30 SER B N 1
ATOM 1517 C CA . SER B 1 29 ? 51.993 27.540 60.537 1.00 62.29 30 SER B CA 1
ATOM 1518 C C . SER B 1 29 ? 51.803 27.427 59.030 1.00 63.88 30 SER B C 1
ATOM 1519 O O . SER B 1 29 ? 50.829 26.840 58.572 1.00 66.73 30 SER B O 1
ATOM 1522 N N . GLN B 1 30 ? 52.741 27.970 58.263 1.00 63.07 31 GLN B N 1
ATOM 1523 C CA . GLN B 1 30 ? 52.675 27.882 56.809 1.00 62.83 31 GLN B CA 1
ATOM 1524 C C . GLN B 1 30 ? 52.811 26.455 56.309 1.00 64.84 31 GLN B C 1
ATOM 1525 O O . GLN B 1 30 ? 52.171 26.069 55.338 1.00 65.37 31 GLN B O 1
ATOM 1531 N N . LEU B 1 31 ? 53.664 25.675 56.960 1.00 65.45 32 LEU B N 1
ATOM 1532 C CA . LEU B 1 31 ? 53.861 24.290 56.559 1.00 67.29 32 LEU B CA 1
ATOM 1533 C C . LEU B 1 31 ? 52.558 23.539 56.702 1.00 68.47 32 LEU B C 1
ATOM 1534 O O . LEU B 1 31 ? 52.242 22.662 55.899 1.00 69.99 32 LEU B O 1
ATOM 1539 N N . VAL B 1 32 ? 51.803 23.896 57.737 1.00 66.34 33 VAL B N 1
ATOM 1540 C CA . VAL B 1 32 ? 50.536 23.245 58.013 1.00 59.65 33 VAL B CA 1
ATOM 1541 C C . VAL B 1 32 ? 49.514 23.552 56.915 1.00 62.91 33 VAL B C 1
ATOM 1542 O O . VAL B 1 32 ? 48.947 22.624 56.335 1.00 65.54 33 VAL B O 1
ATOM 1546 N N . GLU B 1 33 ? 49.312 24.835 56.607 1.00 62.02 34 GLU B N 1
ATOM 1547 C CA . GLU B 1 33 ? 48.418 25.257 55.516 1.00 62.67 34 GLU B CA 1
ATOM 1548 C C . GLU B 1 33 ? 48.615 24.499 54.192 1.00 67.17 34 GLU B C 1
ATOM 1549 O O . GLU B 1 33 ? 47.650 24.191 53.500 1.00 69.38 34 GLU B O 1
ATOM 1563 N N . GLY B 1 35 ? 49.626 21.542 53.934 1.00 69.29 36 GLY B N 1
ATOM 1564 C CA . GLY B 1 35 ? 49.211 20.174 54.161 1.00 73.78 36 GLY B CA 1
ATOM 1565 C C . GLY B 1 35 ? 50.303 19.164 53.896 1.00 78.88 36 GLY B C 1
ATOM 1566 O O . GLY B 1 35 ? 50.019 18.062 53.423 1.00 84.49 36 GLY B O 1
ATOM 1567 N N . LEU B 1 36 ? 51.544 19.539 54.213 1.00 79.47 37 LEU B N 1
ATOM 1568 C CA . LEU B 1 36 ? 52.712 18.659 54.080 1.00 85.90 37 LEU B CA 1
ATOM 1569 C C . LEU B 1 36 ? 52.732 17.608 55.192 1.00 88.30 37 LEU B C 1
ATOM 1570 O O . LEU B 1 36 ? 52.273 17.869 56.301 1.00 87.62 37 LEU B O 1
ATOM 1575 N N . ASP B 1 37 ? 53.254 16.419 54.908 1.00 90.85 38 ASP B N 1
ATOM 1576 C CA . ASP B 1 37 ? 53.352 15.396 55.949 1.00 96.07 38 ASP B CA 1
ATOM 1577 C C . ASP B 1 37 ? 54.595 15.644 56.789 1.00 97.87 38 ASP B C 1
ATOM 1578 O O . ASP B 1 37 ? 55.664 15.096 56.497 1.00 101.55 38 ASP B O 1
ATOM 1583 N N . CYS B 1 38 ? 54.459 16.463 57.830 1.00 91.56 39 CYS B N 1
ATOM 1584 C CA . CYS B 1 38 ? 55.618 16.845 58.635 1.00 89.77 39 CYS B CA 1
ATOM 1585 C C . CYS B 1 38 ? 55.398 16.728 60.138 1.00 82.57 39 CYS B C 1
ATOM 1586 O O . CYS B 1 38 ? 54.277 16.837 60.626 1.00 79.22 39 CYS B O 1
ATOM 1589 N N . LYS B 1 39 ? 56.489 16.488 60.856 1.00 80.94 40 LYS B N 1
ATOM 1590 C CA . LYS B 1 39 ? 56.506 16.619 62.303 1.00 79.81 40 LYS B CA 1
ATOM 1591 C C . LYS B 1 39 ? 57.143 17.971 62.651 1.00 76.26 40 LYS B C 1
ATOM 1592 O O . LYS B 1 39 ? 58.276 18.254 62.277 1.00 77.37 40 LYS B O 1
ATOM 1598 N N . LEU B 1 40 ? 56.406 18.820 63.350 1.00 72.89 41 LEU B N 1
ATOM 1599 C CA . LEU B 1 40 ? 56.916 20.134 63.692 1.00 64.39 41 LEU B CA 1
ATOM 1600 C C . LEU B 1 40 ? 57.847 20.054 64.896 1.00 62.79 41 LEU B C 1
ATOM 1601 O O . LEU B 1 40 ? 57.557 19.384 65.878 1.00 63.30 41 LEU B O 1
ATOM 1606 N N . GLN B 1 41 ? 58.969 20.752 64.812 1.00 64.55 42 GLN B N 1
ATOM 1607 C CA . GLN B 1 41 ? 59.908 20.821 65.917 1.00 64.15 42 GLN B CA 1
ATOM 1608 C C . GLN B 1 41 ? 59.311 21.657 67.040 1.00 61.49 42 GLN B C 1
ATOM 1609 O O . GLN B 1 41 ? 58.921 22.805 66.819 1.00 60.23 42 GLN B O 1
ATOM 1615 N N . LYS B 1 42 ? 59.244 21.084 68.238 1.00 60.61 43 LYS B N 1
ATOM 1616 C CA . LYS B 1 42 ? 58.539 21.722 69.339 1.00 60.55 43 LYS B CA 1
ATOM 1617 C C . LYS B 1 42 ? 59.385 22.728 70.107 1.00 65.86 43 LYS B C 1
ATOM 1618 O O . LYS B 1 42 ? 58.889 23.809 70.460 1.00 70.26 43 LYS B O 1
ATOM 1624 N N . ALA B 1 43 ? 60.644 22.383 70.382 1.00 60.98 44 ALA B N 1
ATOM 1625 C CA . ALA B 1 43 ? 61.511 23.260 71.170 1.00 55.78 44 ALA B CA 1
ATOM 1626 C C . ALA B 1 43 ? 62.706 23.669 70.344 1.00 60.06 44 ALA B C 1
ATOM 1627 O O . ALA B 1 43 ? 63.751 23.026 70.407 1.00 63.49 44 ALA B O 1
ATOM 1629 N N . PRO B 1 44 ? 62.554 24.744 69.558 1.00 59.63 45 PRO B N 1
ATOM 1630 C CA . PRO B 1 44 ? 63.595 25.172 68.617 1.00 58.75 45 PRO B CA 1
ATOM 1631 C C . PRO B 1 44 ? 64.912 25.524 69.320 1.00 61.33 45 PRO B C 1
ATOM 1632 O O . PRO B 1 44 ? 64.923 26.225 70.346 1.00 62.96 45 PRO B O 1
ATOM 1636 N N . HIS B 1 45 ? 66.012 25.027 68.767 1.00 58.97 46 HIS B N 1
ATOM 1637 C CA . HIS B 1 45 ? 67.322 25.238 69.353 1.00 60.20 46 HIS B CA 1
ATOM 1638 C C . HIS B 1 45 ? 68.431 25.155 68.299 1.00 62.40 46 HIS B C 1
ATOM 1639 O O . HIS B 1 45 ? 68.177 24.801 67.146 1.00 63.31 46 HIS B O 1
ATOM 1646 N N . VAL B 1 46 ? 69.656 25.485 68.707 1.00 60.14 47 VAL B N 1
ATOM 1647 C CA . VAL B 1 46 ? 70.836 25.308 67.878 1.00 58.58 47 VAL B CA 1
ATOM 1648 C C . VAL B 1 46 ? 71.840 24.474 68.646 1.00 59.14 47 VAL B C 1
ATOM 1649 O O . VAL B 1 46 ? 72.249 24.862 69.734 1.00 60.65 47 VAL B O 1
ATOM 1653 N N . SER B 1 47 ? 72.228 23.324 68.100 1.00 57.65 48 SER B N 1
ATOM 1654 C CA . SER B 1 47 ? 73.261 22.509 68.727 1.00 55.41 48 SER B CA 1
ATOM 1655 C C . SER B 1 47 ? 74.640 23.132 68.524 1.00 57.88 48 SER B C 1
ATOM 1656 O O . SER B 1 47 ? 75.193 23.045 67.426 1.00 60.29 48 SER B O 1
ATOM 1659 N N . ILE B 1 48 ? 75.191 23.736 69.582 1.00 55.68 49 ILE B N 1
ATOM 1660 C CA . ILE B 1 48 ? 76.532 24.341 69.567 1.00 55.09 49 ILE B CA 1
ATOM 1661 C C . ILE B 1 48 ? 77.683 23.334 69.328 1.00 55.97 49 ILE B C 1
ATOM 1662 O O . ILE B 1 48 ? 78.619 23.638 68.609 1.00 57.07 49 ILE B O 1
ATOM 1667 N N . THR B 1 49 ? 77.623 22.152 69.935 1.00 52.63 50 THR B N 1
ATOM 1668 C CA . THR B 1 49 ? 78.599 21.098 69.652 1.00 53.85 50 THR B CA 1
ATOM 1669 C C . THR B 1 49 ? 78.128 19.730 70.105 1.00 55.04 50 THR B C 1
ATOM 1670 O O . THR B 1 49 ? 77.539 19.603 71.162 1.00 57.77 50 THR B O 1
ATOM 1674 N N . LEU B 1 50 ? 78.380 18.700 69.307 1.00 57.15 51 LEU B N 1
ATOM 1675 C CA . LEU B 1 50 ? 78.160 17.340 69.776 1.00 57.59 51 LEU B CA 1
ATOM 1676 C C . LEU B 1 50 ? 79.312 16.933 70.708 1.00 60.88 51 LEU B C 1
ATOM 1677 O O . LEU B 1 50 ? 80.407 17.467 70.631 1.00 64.72 51 LEU B O 1
ATOM 1682 N N . LEU B 1 51 ? 79.053 15.999 71.604 1.00 60.23 52 LEU B N 1
ATOM 1683 C CA . LEU B 1 51 ? 80.065 15.533 72.520 1.00 61.96 52 LEU B CA 1
ATOM 1684 C C . LEU B 1 51 ? 80.052 14.009 72.551 1.00 69.95 52 LEU B C 1
ATOM 1685 O O . LEU B 1 51 ? 79.006 13.384 72.330 1.00 65.57 52 LEU B O 1
ATOM 1690 N N . ASP B 1 52 ? 81.219 13.417 72.811 1.00 70.92 53 ASP B N 1
ATOM 1691 C CA . ASP B 1 52 ? 81.300 12.017 73.207 1.00 72.81 53 ASP B CA 1
ATOM 1692 C C . ASP B 1 52 ? 81.851 11.975 74.623 1.00 72.99 53 ASP B C 1
ATOM 1693 O O . ASP B 1 52 ? 83.059 12.077 74.832 1.00 75.46 53 ASP B O 1
ATOM 1698 N N . ILE B 1 53 ? 80.960 11.819 75.594 1.00 70.94 54 ILE B N 1
ATOM 1699 C CA . ILE B 1 53 ? 81.289 12.086 76.988 1.00 67.23 54 ILE B CA 1
ATOM 1700 C C . ILE B 1 53 ? 80.835 10.933 77.889 1.00 71.39 54 ILE B C 1
ATOM 1701 O O . ILE B 1 53 ? 79.825 10.296 77.610 1.00 76.76 54 ILE B O 1
ATOM 1706 N N . LYS B 1 54 ? 81.593 10.634 78.941 1.00 68.26 55 LYS B N 1
ATOM 1707 C CA . LYS B 1 54 ? 81.135 9.701 79.971 1.00 69.34 55 LYS B CA 1
ATOM 1708 C C . LYS B 1 54 ? 80.599 10.528 81.136 1.00 69.88 55 LYS B C 1
ATOM 1709 O O . LYS B 1 54 ? 81.022 11.665 81.325 1.00 70.86 55 LYS B O 1
ATOM 1715 N N . ALA B 1 55 ? 79.688 9.970 81.928 1.00 72.72 56 ALA B N 1
ATOM 1716 C CA . ALA B 1 55 ? 79.061 10.736 83.012 1.00 71.16 56 ALA B CA 1
ATOM 1717 C C . ALA B 1 55 ? 80.057 11.319 84.022 1.00 72.98 56 ALA B C 1
ATOM 1718 O O . ALA B 1 55 ? 79.791 12.354 84.638 1.00 73.81 56 ALA B O 1
ATOM 1720 N N . ASP B 1 56 ? 81.213 10.685 84.182 1.00 74.45 57 ASP B N 1
ATOM 1721 C CA . ASP B 1 56 ? 82.233 11.251 85.070 1.00 74.97 57 ASP B CA 1
ATOM 1722 C C . ASP B 1 56 ? 82.946 12.475 84.464 1.00 71.29 57 ASP B C 1
ATOM 1723 O O . ASP B 1 56 ? 83.919 12.975 85.021 1.00 68.82 57 ASP B O 1
ATOM 1728 N N . GLN B 1 57 ? 82.447 12.970 83.337 1.00 68.36 58 GLN B N 1
ATOM 1729 C CA . GLN B 1 57 ? 82.995 14.190 82.759 1.00 65.81 58 GLN B CA 1
ATOM 1730 C C . GLN B 1 57 ? 81.982 15.320 82.710 1.00 65.07 58 GLN B C 1
ATOM 1731 O O . GLN B 1 57 ? 82.275 16.385 82.169 1.00 63.51 58 GLN B O 1
ATOM 1737 N N . TYR B 1 58 ? 80.791 15.081 83.249 1.00 64.03 59 TYR B N 1
ATOM 1738 C CA . TYR B 1 58 ? 79.763 16.108 83.307 1.00 61.74 59 TYR B CA 1
ATOM 1739 C C . TYR B 1 58 ? 80.246 17.406 83.941 1.00 58.95 59 TYR B C 1
ATOM 1740 O O . TYR B 1 58 ? 79.912 18.488 83.455 1.00 58.21 59 TYR B O 1
ATOM 1749 N N . LYS B 1 59 ? 81.009 17.307 85.029 1.00 55.15 60 LYS B N 1
ATOM 1750 C CA . LYS B 1 59 ? 81.474 18.508 85.713 1.00 54.73 60 LYS B CA 1
ATOM 1751 C C . LYS B 1 59 ? 82.319 19.368 84.779 1.00 54.28 60 LYS B C 1
ATOM 1752 O O . LYS B 1 59 ? 82.171 20.578 84.767 1.00 53.95 60 LYS B O 1
ATOM 1758 N N . GLN B 1 60 ? 83.193 18.739 83.992 1.00 55.20 61 GLN B N 1
ATOM 1759 C CA . GLN B 1 60 ? 84.025 19.451 83.026 1.00 49.92 61 GLN B CA 1
ATOM 1760 C C . GLN B 1 60 ? 83.184 20.268 82.071 1.00 50.71 61 GLN B C 1
ATOM 1761 O O . GLN B 1 60 ? 83.431 21.467 81.873 1.00 48.87 61 GLN B O 1
ATOM 1767 N N . VAL B 1 61 ? 82.181 19.618 81.489 1.00 51.67 62 VAL B N 1
ATOM 1768 C CA . VAL B 1 61 ? 81.240 20.313 80.621 1.00 50.80 62 VAL B CA 1
ATOM 1769 C C . VAL B 1 61 ? 80.601 21.519 81.325 1.00 49.01 62 VAL B C 1
ATOM 1770 O O . VAL B 1 61 ? 80.495 22.582 80.724 1.00 46.58 62 VAL B O 1
ATOM 1774 N N . GLU B 1 62 ? 80.207 21.361 82.591 1.00 48.84 63 GLU B N 1
ATOM 1775 C CA . GLU B 1 62 ? 79.663 22.473 83.373 1.00 48.09 63 GLU B CA 1
ATOM 1776 C C . GLU B 1 62 ? 80.605 23.658 83.352 1.00 49.89 63 GLU B C 1
ATOM 1777 O O . GLU B 1 62 ? 80.222 24.760 82.957 1.00 49.41 63 GLU B O 1
ATOM 1783 N N . PHE B 1 63 ? 81.843 23.417 83.780 1.00 49.16 64 PHE B N 1
ATOM 1784 C CA . PHE B 1 63 ? 82.871 24.446 83.824 1.00 45.17 64 PHE B CA 1
ATOM 1785 C C . PHE B 1 63 ? 83.156 25.018 82.437 1.00 48.53 64 PHE B C 1
ATOM 1786 O O . PHE B 1 63 ? 83.448 26.215 82.293 1.00 48.56 64 PHE B O 1
ATOM 1794 N N . ALA B 1 64 ? 83.097 24.162 81.418 1.00 46.42 65 ALA B N 1
ATOM 1795 C CA . ALA B 1 64 ? 83.281 24.632 80.052 1.00 45.13 65 ALA B CA 1
ATOM 1796 C C . ALA B 1 64 ? 82.195 25.647 79.749 1.00 47.67 65 ALA B C 1
ATOM 1797 O O . ALA B 1 64 ? 82.485 26.774 79.336 1.00 47.24 65 ALA B O 1
ATOM 1799 N N . ILE B 1 65 ? 80.945 25.243 79.982 1.00 48.15 66 ILE B N 1
ATOM 1800 C CA . ILE B 1 65 ? 79.789 26.118 79.803 1.00 47.02 66 ILE B CA 1
ATOM 1801 C C . ILE B 1 65 ? 79.927 27.324 80.719 1.00 48.04 66 ILE B C 1
ATOM 1802 O O . ILE B 1 65 ? 79.795 28.460 80.283 1.00 50.24 66 ILE B O 1
ATOM 1807 N N . GLN B 1 66 ? 80.219 27.068 81.987 1.00 47.50 67 GLN B N 1
ATOM 1808 C CA . GLN B 1 66 ? 80.472 28.128 82.951 1.00 50.98 67 GLN B CA 1
ATOM 1809 C C . GLN B 1 66 ? 81.458 29.179 82.451 1.00 52.25 67 GLN B C 1
ATOM 1810 O O . GLN B 1 66 ? 81.253 30.378 82.634 1.00 52.55 67 GLN B O 1
ATOM 1816 N N . GLU B 1 67 ? 82.549 28.720 81.849 1.00 51.52 68 GLU B N 1
ATOM 1817 C CA . GLU B 1 67 ? 83.549 29.647 81.346 1.00 52.94 68 GLU B CA 1
ATOM 1818 C C . GLU B 1 67 ? 82.985 30.589 80.277 1.00 54.44 68 GLU B C 1
ATOM 1819 O O . GLU B 1 67 ? 83.175 31.791 80.363 1.00 57.65 68 GLU B O 1
ATOM 1825 N N . ILE B 1 68 ? 82.273 30.039 79.296 1.00 54.62 69 ILE B N 1
ATOM 1826 C CA . ILE B 1 68 ? 81.679 30.821 78.219 1.00 50.83 69 ILE B CA 1
ATOM 1827 C C . ILE B 1 68 ? 80.666 31.809 78.751 1.00 53.54 69 ILE B C 1
ATOM 1828 O O . I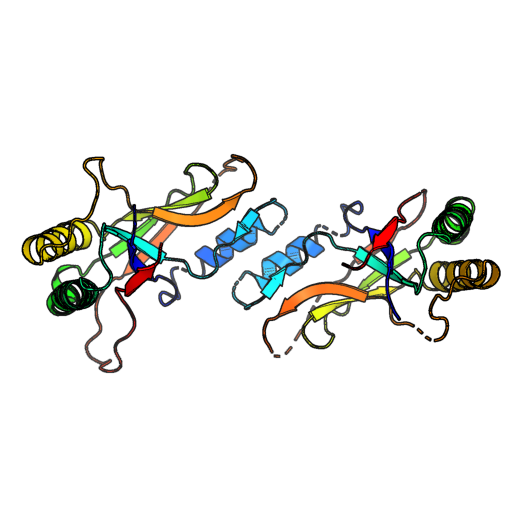LE B 1 68 ? 80.668 32.978 78.389 1.00 59.42 69 ILE B O 1
ATOM 1833 N N . ILE B 1 69 ? 79.784 31.335 79.609 1.00 53.02 70 ILE B N 1
ATOM 1834 C CA . ILE B 1 69 ? 78.789 32.208 80.215 1.00 59.46 70 ILE B CA 1
ATOM 1835 C C . ILE B 1 69 ? 79.430 33.424 80.875 1.00 59.81 70 ILE B C 1
ATOM 1836 O O . ILE B 1 69 ? 79.020 34.544 80.623 1.00 64.06 70 ILE B O 1
ATOM 1841 N N . ASP B 1 70 ? 80.441 33.199 81.707 1.00 58.63 71 ASP B N 1
ATOM 1842 C CA . ASP B 1 70 ? 81.139 34.296 82.366 1.00 59.14 71 ASP B CA 1
ATOM 1843 C C . ASP B 1 70 ? 81.628 35.384 81.395 1.00 64.38 71 ASP B C 1
ATOM 1844 O O . ASP B 1 70 ? 81.334 36.565 81.585 1.00 66.91 71 ASP B O 1
ATOM 1849 N N . ASP B 1 71 ? 82.335 34.975 80.344 1.00 66.49 72 ASP B N 1
ATOM 1850 C CA . ASP B 1 71 ? 82.880 35.888 79.336 1.00 69.84 72 ASP B CA 1
ATOM 1851 C C . ASP B 1 71 ? 81.868 36.120 78.199 1.00 70.86 72 ASP B C 1
ATOM 1852 O O . ASP B 1 71 ? 82.245 36.209 77.030 1.00 70.64 72 ASP B O 1
ATOM 1857 N N . LEU B 1 72 ? 80.584 36.217 78.537 1.00 71.14 73 LEU B N 1
ATOM 1858 C CA . LEU B 1 72 ? 79.533 36.178 77.514 1.00 73.01 73 LEU B CA 1
ATOM 1859 C C . LEU B 1 72 ? 79.547 37.402 76.610 1.00 78.93 73 LEU B C 1
ATOM 1860 O O . LEU B 1 72 ? 79.231 37.310 75.419 1.00 78.64 73 LEU B O 1
ATOM 1865 N N . ALA B 1 73 ? 79.924 38.544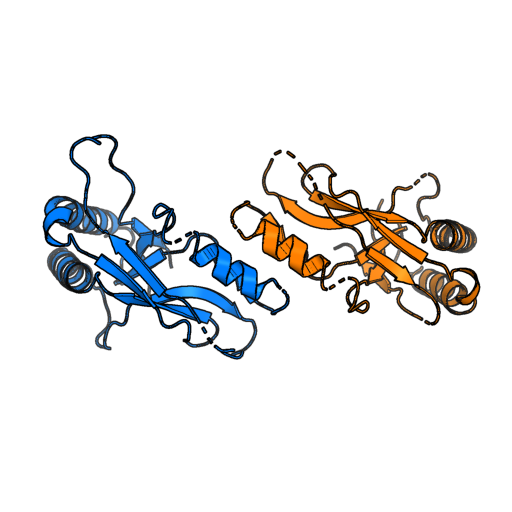 77.180 1.00 82.96 74 ALA B N 1
ATOM 1866 C CA . ALA B 1 73 ? 79.974 39.798 76.434 1.00 83.05 74 ALA B CA 1
ATOM 1867 C C . ALA B 1 73 ? 80.872 39.714 75.192 1.00 82.23 74 ALA B C 1
ATOM 1868 O O . ALA B 1 73 ? 80.703 40.485 74.251 1.00 87.47 74 ALA B O 1
ATOM 1870 N N . ALA B 1 74 ? 81.814 38.774 75.188 1.00 74.66 75 ALA B N 1
ATOM 1871 C CA . ALA B 1 74 ? 82.727 38.600 74.062 1.00 73.74 75 ALA B CA 1
ATOM 1872 C C . ALA B 1 74 ? 81.994 38.086 72.837 1.00 76.54 75 ALA B C 1
ATOM 1873 O O . ALA B 1 74 ? 82.377 38.353 71.698 1.00 77.86 75 ALA B O 1
ATOM 1875 N N . TYR B 1 75 ? 80.934 37.333 73.088 1.00 79.69 76 TYR B N 1
ATOM 1876 C CA . TYR B 1 75 ? 80.216 36.637 72.035 1.00 78.77 76 TYR B CA 1
ATOM 1877 C C . TYR B 1 75 ? 78.959 37.390 71.653 1.00 84.51 76 TYR B C 1
ATOM 1878 O O . TYR B 1 75 ? 78.076 36.844 70.994 1.00 86.06 76 TYR B O 1
ATOM 1887 N N . GLU B 1 76 ? 78.870 38.644 72.079 1.00 87.84 77 GLU B N 1
ATOM 1888 C CA . GLU B 1 76 ? 77.761 39.479 71.656 1.00 93.06 77 GLU B CA 1
ATOM 1889 C C . GLU B 1 76 ? 77.929 39.797 70.175 1.00 92.50 77 GLU B C 1
ATOM 1890 O O . GLU B 1 76 ? 79.028 39.705 69.613 1.00 90.63 77 GLU B O 1
ATOM 1896 N N . GLY B 1 77 ? 76.823 40.155 69.543 1.00 91.85 78 GLY B N 1
ATOM 1897 C CA . GLY B 1 77 ? 76.795 40.320 68.108 1.00 93.56 78 GLY B CA 1
ATOM 1898 C C . GLY B 1 77 ? 75.436 39.867 67.623 1.00 95.34 78 GLY B C 1
ATOM 1899 O O . GLY B 1 77 ? 74.560 39.533 68.425 1.00 95.54 78 GLY B O 1
ATOM 1900 N N . ASP B 1 78 ? 75.250 39.854 66.312 1.00 96.91 79 ASP B N 1
ATOM 1901 C CA . ASP B 1 78 ? 73.960 39.482 65.757 1.00 95.62 79 ASP B CA 1
ATOM 1902 C C . ASP B 1 78 ? 73.947 38.006 65.384 1.00 92.35 79 ASP B C 1
ATOM 1903 O O . ASP B 1 78 ? 74.925 37.477 64.827 1.00 89.58 79 ASP B O 1
ATOM 1908 N N . ILE B 1 79 ? 72.837 37.351 65.723 1.00 89.29 80 ILE B N 1
ATOM 1909 C CA . ILE B 1 79 ? 72.544 36.006 65.257 1.00 82.76 80 ILE B CA 1
ATOM 1910 C C . ILE B 1 79 ? 71.564 36.126 64.088 1.00 81.07 80 ILE B C 1
ATOM 1911 O O . ILE B 1 79 ? 70.527 36.771 64.220 1.00 82.15 80 ILE B O 1
ATOM 1916 N N . VAL B 1 80 ? 71.883 35.536 62.940 1.00 73.82 81 VAL B N 1
ATOM 1917 C CA . VAL B 1 80 ? 70.937 35.579 61.830 1.00 75.79 81 VAL B CA 1
ATOM 1918 C C . VAL B 1 80 ? 70.452 34.206 61.375 1.00 78.36 81 VAL B C 1
ATOM 1919 O O . VAL B 1 80 ? 71.233 33.252 61.232 1.00 72.97 81 VAL B O 1
ATOM 1923 N N . PHE B 1 81 ? 69.137 34.132 61.163 1.00 82.16 82 PHE B N 1
ATOM 1924 C CA . PHE B 1 81 ? 68.464 32.936 60.665 1.00 76.41 82 PHE B CA 1
ATOM 1925 C C . PHE B 1 81 ? 67.896 33.253 59.276 1.00 74.50 82 PHE B C 1
ATOM 1926 O O . PHE B 1 81 ? 67.257 34.297 59.075 1.00 72.23 82 PHE B O 1
ATOM 1934 N N . ASP B 1 82 ? 68.147 32.354 58.328 1.00 70.36 83 ASP B N 1
ATOM 1935 C CA . ASP B 1 82 ? 67.841 32.587 56.917 1.00 77.17 83 ASP B CA 1
ATOM 1936 C C . ASP B 1 82 ? 67.962 31.303 56.104 1.00 79.11 83 ASP B C 1
ATOM 1937 O O . ASP B 1 82 ? 68.363 30.253 56.621 1.00 74.14 83 ASP B O 1
ATOM 1942 N N . ASN B 1 83 ? 67.655 31.418 54.816 1.00 79.25 84 ASN B N 1
ATOM 1943 C CA . ASN B 1 83 ? 67.787 30.305 53.879 1.00 81.27 84 ASN B CA 1
ATOM 1944 C C . ASN B 1 83 ? 67.216 28.966 54.384 1.00 82.04 84 ASN B C 1
ATOM 1945 O O . ASN B 1 83 ? 67.969 28.050 54.725 1.00 81.33 84 ASN B O 1
ATOM 1950 N N . PRO B 1 84 ? 65.880 28.853 54.445 1.00 78.48 85 PRO B N 1
ATOM 1951 C CA . PRO B 1 84 ? 65.310 27.533 54.715 1.00 76.42 85 PRO B CA 1
ATOM 1952 C C . PRO B 1 84 ? 65.738 26.579 53.614 1.00 76.08 85 PRO B C 1
ATOM 1953 O O . PRO B 1 84 ? 65.897 27.018 52.481 1.00 80.04 85 PRO B O 1
ATOM 1957 N N . HIS B 1 85 ? 65.941 25.309 53.941 1.00 74.49 86 HIS B N 1
ATOM 1958 C CA . HIS B 1 85 ? 66.323 24.313 52.945 1.00 75.14 86 HIS B CA 1
ATOM 1959 C C . HIS B 1 85 ? 66.321 22.943 53.573 1.00 73.06 86 HIS B C 1
ATOM 1960 O O . HIS B 1 85 ? 66.308 22.811 54.791 1.00 73.09 86 HIS B O 1
ATOM 1975 N N . LEU B 1 87 ? 67.822 19.220 54.687 1.00 82.95 88 LEU B N 1
ATOM 1976 C CA . LEU B 1 87 ? 69.056 18.616 55.160 1.00 82.18 88 LEU B CA 1
ATOM 1977 C C . LEU B 1 87 ? 68.726 17.164 55.384 1.00 86.10 88 LEU B C 1
ATOM 1978 O O . LEU B 1 87 ? 68.548 16.725 56.520 1.00 86.03 88 LEU B O 1
ATOM 1983 N N . GLY B 1 88 ? 68.627 16.417 54.293 1.00 88.43 89 GLY B N 1
ATOM 1984 C CA . GLY B 1 88 ? 68.106 15.069 54.373 1.00 90.95 89 GLY B CA 1
ATOM 1985 C C . GLY B 1 88 ? 66.610 15.196 54.545 1.00 91.19 89 GLY B C 1
ATOM 1986 O O . GLY B 1 88 ? 65.958 15.924 53.789 1.00 91.54 89 GLY B O 1
ATOM 1987 N N . ARG B 1 89 ? 66.065 14.526 55.554 1.00 92.47 90 ARG B N 1
ATOM 1988 C CA . ARG B 1 89 ? 64.628 14.593 55.802 1.00 95.95 90 ARG B CA 1
ATOM 1989 C C . ARG B 1 89 ? 64.142 15.782 56.665 1.00 94.20 90 ARG B C 1
ATOM 1990 O O . ARG B 1 89 ? 62.955 15.847 56.979 1.00 96.91 90 ARG B O 1
ATOM 1998 N N . CYS B 1 90 ? 65.026 16.717 57.028 1.00 84.91 91 CYS B N 1
ATOM 1999 C CA . CYS B 1 90 ? 64.630 17.859 57.865 1.00 79.71 91 CYS B CA 1
ATOM 2000 C C . CYS B 1 90 ? 64.634 19.216 57.143 1.00 78.46 91 CYS B C 1
ATOM 2001 O O . CYS B 1 90 ? 65.600 19.564 56.477 1.00 78.73 91 CYS B O 1
ATOM 2004 N N . LEU B 1 91 ? 63.558 19.988 57.279 1.00 77.18 92 LEU B N 1
ATOM 2005 C CA . LEU B 1 91 ? 63.589 21.388 56.847 1.00 75.04 92 LEU B CA 1
ATOM 2006 C C . LEU B 1 91 ? 64.329 22.175 57.908 1.00 74.23 92 LEU B C 1
ATOM 2007 O O . LEU B 1 91 ? 64.064 22.011 59.101 1.00 73.66 92 LEU B O 1
ATOM 2012 N N . VAL B 1 92 ? 65.248 23.037 57.483 1.00 76.19 93 VAL B N 1
ATOM 2013 C CA . VAL B 1 92 ? 66.221 23.606 58.410 1.00 72.57 93 VAL B CA 1
ATOM 2014 C C . VAL B 1 92 ? 66.597 25.049 58.075 1.00 72.95 93 VAL B C 1
ATOM 2015 O O . VAL B 1 92 ? 66.586 25.444 56.912 1.00 76.92 93 VAL B O 1
ATOM 2019 N N . LEU B 1 93 ? 66.897 25.832 59.109 1.00 71.31 94 LEU B N 1
ATOM 2020 C CA . LEU B 1 93 ? 67.331 27.219 58.963 1.00 72.38 94 LEU B CA 1
ATOM 2021 C C . LEU B 1 93 ? 68.859 27.356 59.133 1.00 76.68 94 LEU B C 1
ATOM 2022 O O . LEU B 1 93 ? 69.472 26.584 59.874 1.00 72.03 94 LEU B O 1
ATOM 2027 N N . ASP B 1 94 ? 69.463 28.334 58.446 1.00 79.19 95 ASP B N 1
ATOM 2028 C CA . ASP B 1 94 ? 70.903 28.603 58.545 1.00 73.91 95 ASP B CA 1
ATOM 2029 C C . ASP B 1 94 ? 71.136 29.578 59.691 1.00 73.74 95 ASP B C 1
ATOM 2030 O O . ASP B 1 94 ? 70.546 30.662 59.708 1.00 74.16 95 ASP B O 1
ATOM 2035 N N . VAL B 1 95 ? 71.983 29.211 60.652 1.00 73.98 96 VAL B N 1
ATOM 2036 C CA . VAL B 1 95 ? 72.280 30.133 61.754 1.00 73.56 96 VAL B CA 1
ATOM 2037 C C . VAL B 1 95 ? 73.703 30.681 61.656 1.00 77.40 96 VAL B C 1
ATOM 2038 O O . VAL B 1 95 ? 74.631 29.960 61.300 1.00 75.99 96 VAL B O 1
ATOM 2042 N N . ARG B 1 96 ? 73.866 31.962 61.970 1.00 77.60 97 ARG B N 1
ATOM 2043 C CA . ARG B 1 96 ? 75.153 32.615 61.827 1.00 77.22 97 ARG B CA 1
ATOM 2044 C C . ARG B 1 96 ? 75.365 33.647 62.941 1.00 80.25 97 ARG B C 1
ATOM 2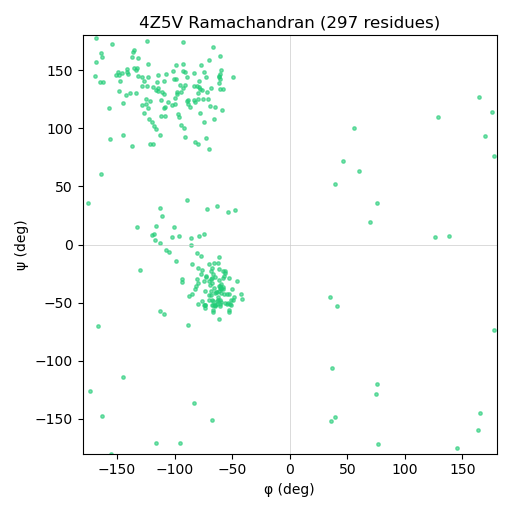045 O O . ARG B 1 96 ? 74.569 34.576 63.106 1.00 80.27 97 ARG B O 1
ATOM 2053 N N . GLY B 1 97 ? 76.438 33.470 63.709 1.00 80.69 98 GLY B N 1
ATOM 2054 C CA . GLY B 1 97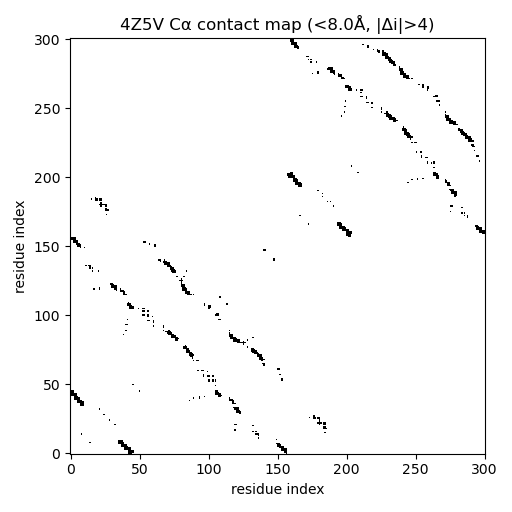 ? 76.771 34.375 64.798 1.00 73.03 98 GLY B CA 1
ATOM 2055 C C . GLY B 1 97 ? 77.241 33.601 66.009 1.00 68.42 98 GLY B C 1
ATOM 2056 O O . GLY B 1 97 ? 77.429 34.169 67.077 1.00 67.69 98 GLY B O 1
ATOM 2057 N N . PHE B 1 98 ? 77.419 32.295 65.837 1.00 66.91 99 PHE B N 1
ATOM 2058 C CA . PHE B 1 98 ? 77.776 31.418 66.940 1.00 65.03 99 PHE B CA 1
ATOM 2059 C C . PHE B 1 98 ? 79.131 30.789 66.678 1.00 67.58 99 PHE B C 1
ATOM 2060 O O . PHE B 1 98 ? 79.536 29.874 67.395 1.00 66.46 99 PHE B O 1
ATOM 2068 N N . GLU B 1 99 ? 79.832 31.256 65.645 1.00 72.80 100 GLU B N 1
ATOM 2069 C CA . GLU B 1 99 ? 81.077 30.594 65.208 1.00 69.96 100 GLU B CA 1
ATOM 2070 C C . GLU B 1 99 ? 82.170 30.759 66.249 1.00 67.63 100 GLU B C 1
ATOM 2071 O O . GLU B 1 99 ? 82.880 29.802 66.581 1.00 65.69 100 GLU B O 1
ATOM 2077 N N . GLU B 1 100 ? 82.281 31.976 66.773 1.00 65.29 101 GLU B N 1
ATOM 2078 C CA . GLU B 1 100 ? 83.271 32.265 67.789 1.00 63.92 101 GLU B CA 1
ATOM 2079 C C . GLU B 1 100 ? 82.972 31.521 69.084 1.00 64.34 101 GLU B C 1
ATOM 2080 O O . GLU B 1 100 ? 83.861 30.872 69.632 1.00 64.86 101 GLU B O 1
ATOM 2086 N N . LEU B 1 101 ? 81.723 31.583 69.557 1.00 63.56 102 LEU B N 1
ATOM 2087 C CA . LEU B 1 101 ? 81.321 30.829 70.752 1.00 56.71 102 LEU B CA 1
ATOM 2088 C C . LEU B 1 101 ? 81.531 29.333 70.548 1.00 55.69 102 LEU B C 1
ATOM 2089 O O . LEU B 1 101 ? 81.874 28.625 71.485 1.00 53.83 102 LEU B O 1
ATOM 2094 N N . HIS B 1 102 ? 81.345 28.859 69.319 1.00 57.56 103 HIS B N 1
ATOM 2095 C CA . HIS B 1 102 ? 81.510 27.439 69.026 1.00 57.90 103 HIS B CA 1
ATOM 2096 C C . HIS B 1 102 ? 82.952 27.006 69.193 1.00 61.86 103 HIS B C 1
ATOM 2097 O O . HIS B 1 102 ? 83.234 26.087 69.962 1.00 60.62 103 HIS B O 1
ATOM 2104 N N . GLU B 1 103 ? 83.868 27.670 68.486 1.00 62.98 104 GLU B N 1
ATOM 2105 C CA . GLU B 1 103 ? 85.266 27.234 68.498 1.00 64.91 104 GLU B CA 1
ATOM 2106 C C . GLU B 1 103 ? 85.980 27.414 69.850 1.00 62.69 104 GLU B C 1
ATOM 2107 O O . GLU B 1 103 ? 86.886 26.641 70.187 1.00 62.41 104 GLU B O 1
ATOM 2113 N N . ASP B 1 104 ? 85.548 28.404 70.628 1.00 59.85 105 ASP B N 1
ATOM 2114 C CA . ASP B 1 104 ? 86.038 28.577 71.990 1.00 58.87 105 ASP B CA 1
ATOM 2115 C C . ASP B 1 104 ? 85.655 27.431 72.892 1.00 60.20 105 ASP B C 1
ATOM 2116 O O . ASP B 1 104 ? 86.500 26.867 73.582 1.00 63.25 105 ASP B O 1
ATOM 2121 N N . ILE B 1 105 ? 84.369 27.101 72.909 1.00 60.67 106 ILE B N 1
ATOM 2122 C CA . ILE B 1 105 ? 83.890 26.071 73.816 1.00 58.95 106 ILE B CA 1
ATOM 2123 C C . ILE B 1 105 ? 84.403 24.711 73.372 1.00 57.89 106 ILE B C 1
ATOM 2124 O O . ILE B 1 105 ? 84.399 23.762 74.149 1.00 57.40 106 ILE B O 1
ATOM 2129 N N . VAL B 1 106 ? 84.862 24.610 72.129 1.00 59.20 107 VAL B N 1
ATOM 2130 C CA . VAL B 1 106 ? 85.411 23.337 71.690 1.00 60.15 107 VAL B CA 1
ATOM 2131 C C . VAL B 1 106 ? 86.837 23.209 72.175 1.00 57.13 107 VAL B C 1
ATOM 2132 O O . VAL B 1 106 ? 87.273 22.113 72.545 1.00 55.89 107 VAL B O 1
ATOM 2136 N N . GLU B 1 107 ? 87.553 24.334 72.203 1.00 56.41 108 GLU B N 1
ATOM 2137 C CA . GLU B 1 107 ? 88.911 24.337 72.754 1.00 58.50 108 GLU B CA 1
ATOM 2138 C C . GLU B 1 107 ? 88.854 23.936 74.216 1.00 56.34 108 GLU B C 1
ATOM 2139 O O . GLU B 1 107 ? 89.375 22.873 74.587 1.00 55.14 108 GLU B O 1
ATOM 2145 N N . ILE B 1 108 ? 88.200 24.778 75.023 1.00 52.25 109 ILE B N 1
ATOM 2146 C CA . ILE B 1 108 ? 87.983 24.494 76.438 1.00 51.95 109 ILE B CA 1
ATOM 2147 C C . ILE B 1 108 ? 87.596 23.030 76.675 1.00 52.49 109 ILE B C 1
ATOM 2148 O O . ILE B 1 108 ? 88.149 22.359 77.532 1.00 49.67 109 ILE B O 1
ATOM 2153 N N . LEU B 1 109 ? 86.663 22.524 75.889 1.00 52.65 110 LEU B N 1
ATOM 2154 C CA . LEU B 1 109 ? 86.231 21.157 76.073 1.00 56.61 110 LEU B CA 1
ATOM 2155 C C . LEU B 1 109 ? 87.368 20.159 75.838 1.00 59.72 110 LEU B C 1
ATOM 2156 O O . LEU B 1 109 ? 87.561 19.224 76.636 1.00 57.13 110 LEU B O 1
ATOM 2161 N N . ARG B 1 110 ? 88.132 20.353 74.765 1.00 57.85 111 ARG B N 1
ATOM 2162 C CA . ARG B 1 110 ? 89.263 19.456 74.542 1.00 60.85 111 ARG B CA 1
ATOM 2163 C C . ARG B 1 110 ? 90.370 19.671 75.571 1.00 57.56 111 ARG B C 1
ATOM 2164 O O . ARG B 1 110 ? 91.010 18.711 75.988 1.00 58.01 111 ARG B O 1
ATOM 2172 N N . ARG B 1 111 ? 90.573 20.912 76.010 1.00 55.16 112 ARG B N 1
ATOM 2173 C CA . ARG B 1 111 ? 91.557 21.165 77.058 1.00 52.62 112 ARG B CA 1
ATOM 2174 C C . ARG B 1 111 ? 91.150 20.533 78.401 1.00 57.12 112 ARG B C 1
ATOM 2175 O O . ARG B 1 111 ? 91.984 20.394 79.309 1.00 56.52 112 ARG B O 1
ATOM 2183 N N . ARG B 1 112 ? 89.873 20.149 78.521 1.00 56.18 113 ARG B N 1
ATOM 2184 C CA . ARG B 1 112 ? 89.387 19.423 79.695 1.00 51.02 113 ARG B CA 1
ATOM 2185 C C . ARG B 1 112 ? 89.229 17.943 79.375 1.00 53.23 113 ARG B C 1
ATOM 2186 O O . ARG B 1 112 ? 88.719 17.163 80.180 1.00 51.41 113 ARG B O 1
ATOM 2194 N N . GLY B 1 113 ? 89.676 17.558 78.189 1.00 51.43 114 GLY B N 1
ATOM 2195 C CA . GLY B 1 113 ? 89.671 16.162 77.821 1.00 53.96 114 GLY B CA 1
ATOM 2196 C C . GLY B 1 113 ? 88.284 15.704 77.475 1.00 58.28 114 GLY B C 1
ATOM 2197 O O . GLY B 1 113 ? 87.898 14.571 77.767 1.00 59.48 114 GLY B O 1
ATOM 2198 N N . CYS B 1 114 ? 87.523 16.604 76.862 1.00 60.66 115 CYS B N 1
ATOM 2199 C CA . CYS B 1 114 ? 86.207 16.258 76.342 1.00 63.80 115 CYS B CA 1
ATOM 2200 C C . CYS B 1 114 ? 86.277 16.243 74.824 1.00 68.40 115 CYS B C 1
ATOM 2201 O O . CYS B 1 114 ? 86.577 17.268 74.187 1.00 67.99 115 CYS B O 1
ATOM 2204 N N . THR B 1 115 ? 86.039 15.070 74.248 1.00 67.56 116 THR B N 1
ATOM 2205 C CA . THR B 1 115 ? 86.004 14.950 72.802 1.00 70.57 116 THR B CA 1
ATOM 2206 C C . THR B 1 115 ? 84.754 15.679 72.302 1.00 69.89 116 THR B C 1
ATOM 2207 O O . THR B 1 115 ? 83.635 15.342 72.688 1.00 67.63 116 THR B O 1
ATOM 2211 N N . ALA B 1 116 ? 84.952 16.699 71.469 1.00 71.92 117 ALA B N 1
ATOM 2212 C CA . ALA B 1 116 ? 83.875 17.616 71.146 1.00 71.55 117 ALA B CA 1
ATOM 2213 C C . ALA B 1 116 ? 83.696 17.919 69.668 1.00 80.89 117 ALA B C 1
ATOM 2214 O O . ALA B 1 116 ? 82.994 18.879 69.333 1.00 84.03 117 ALA B O 1
ATOM 2216 N N . ASP B 1 117 ? 84.303 17.123 68.792 1.00 78.10 118 ASP B N 1
ATOM 2217 C CA . ASP B 1 117 ? 84.224 17.391 67.352 1.00 87.82 118 ASP B CA 1
ATOM 2218 C C . ASP B 1 117 ? 84.722 18.811 66.983 1.00 90.12 118 ASP B C 1
ATOM 2219 O O . ASP B 1 117 ? 83.995 19.812 67.126 1.00 84.46 118 ASP B O 1
ATOM 2224 N N . GLN B 1 118 ? 85.965 18.900 66.504 1.00 93.19 119 GLN B N 1
ATOM 2225 C CA . GLN B 1 118 ? 86.553 20.203 66.165 1.00 91.97 119 GLN B CA 1
ATOM 2226 C C . GLN B 1 118 ? 86.246 20.592 64.716 1.00 96.84 119 GLN B C 1
ATOM 2227 O O . GLN B 1 118 ? 85.466 21.527 64.478 1.00 97.79 119 GLN B O 1
ATOM 2233 N N . SER B 1 119 ? 86.848 19.860 63.772 1.00 93.07 120 SER B N 1
ATOM 2234 C CA . SER B 1 119 ? 86.604 20.012 62.325 1.00 94.61 120 SER B CA 1
ATOM 2235 C C . SER B 1 119 ? 86.363 21.444 61.804 1.00 90.71 120 SER B C 1
ATOM 2236 O O . SER B 1 119 ? 85.295 21.764 61.277 1.00 87.29 120 SER B O 1
ATOM 2239 N N . TRP B 1 122 ? 81.630 21.844 60.766 1.00 83.23 123 TRP B N 1
ATOM 2240 C CA . TRP B 1 122 ? 80.508 22.280 61.607 1.00 79.32 123 TRP B CA 1
ATOM 2241 C C . TRP B 1 122 ? 79.655 23.358 60.949 1.00 81.81 123 TRP B C 1
ATOM 2242 O O . TRP B 1 122 ? 80.083 24.524 60.817 1.00 72.86 123 TRP B O 1
ATOM 2253 N N . ILE B 1 123 ? 78.436 22.963 60.572 1.00 84.45 124 ILE B N 1
ATOM 2254 C CA . ILE B 1 123 ? 77.445 23.885 60.012 1.00 84.63 124 ILE B CA 1
ATOM 2255 C C . ILE B 1 123 ? 76.260 24.093 60.970 1.00 75.97 124 ILE B C 1
ATOM 2256 O O . ILE B 1 123 ? 75.466 23.184 61.206 1.00 78.83 124 ILE B O 1
ATOM 2261 N N . PRO B 1 124 ? 76.151 25.300 61.534 1.00 70.60 125 PRO B N 1
ATOM 2262 C CA . PRO B 1 124 ? 75.135 25.600 62.546 1.00 70.90 125 PRO B CA 1
ATOM 2263 C C . PRO B 1 124 ? 73.741 25.821 61.933 1.00 76.88 125 PRO B C 1
ATOM 2264 O O . PRO B 1 124 ? 73.509 26.812 61.212 1.00 76.96 125 PRO B O 1
ATOM 2268 N N . HIS B 1 125 ? 72.811 24.916 62.225 1.00 75.59 126 HIS B N 1
ATOM 2269 C CA . HIS B 1 125 ? 71.450 25.063 61.719 1.00 71.71 126 HIS B CA 1
ATOM 2270 C C . HIS B 1 125 ? 70.387 25.064 62.808 1.00 71.89 126 HIS B C 1
ATOM 2271 O O . HIS B 1 125 ? 70.681 24.838 63.984 1.00 73.36 126 HIS B O 1
ATOM 2278 N N . CYS B 1 126 ? 69.145 25.299 62.393 1.00 74.04 127 CYS B N 1
ATOM 2279 C CA . CYS B 1 126 ? 67.983 25.206 63.273 1.00 66.93 127 CYS B CA 1
ATOM 2280 C C . CYS B 1 126 ? 66.919 24.318 62.643 1.00 62.92 127 CYS B C 1
ATOM 2281 O O . CYS B 1 126 ? 66.440 24.618 61.558 1.00 64.48 127 CYS B O 1
ATOM 2284 N N . THR B 1 127 ? 66.552 23.224 63.307 1.00 66.38 128 THR B N 1
ATOM 2285 C CA . THR B 1 127 ? 65.536 22.320 62.751 1.00 66.00 128 THR B CA 1
ATOM 2286 C C . THR B 1 127 ? 64.120 22.885 62.905 1.00 68.68 128 THR B C 1
ATOM 2287 O O . THR B 1 127 ? 63.741 23.370 63.984 1.00 66.33 128 THR B O 1
ATOM 2291 N N . VAL B 1 128 ? 63.352 22.830 61.815 1.00 67.69 129 VAL B N 1
ATOM 2292 C CA . VAL B 1 128 ? 62.000 23.384 61.778 1.00 65.31 129 VAL B CA 1
ATOM 2293 C C . VAL B 1 128 ? 60.963 22.273 61.727 1.00 62.84 129 VAL B C 1
ATOM 2294 O O . VAL B 1 128 ? 60.136 22.152 62.618 1.00 62.48 129 VAL B O 1
ATOM 2298 N N . ALA B 1 129 ? 61.023 21.449 60.693 1.00 64.98 130 ALA B N 1
ATOM 2299 C CA . ALA B 1 129 ? 60.124 20.313 60.594 1.00 68.00 130 ALA B CA 1
ATOM 2300 C C . ALA B 1 129 ? 60.823 19.072 60.053 1.00 73.22 130 ALA B C 1
ATOM 2301 O O . ALA B 1 129 ? 61.729 19.169 59.232 1.00 74.95 130 ALA B O 1
ATOM 2303 N N . GLN B 1 130 ? 60.401 17.904 60.523 1.00 78.60 131 GLN B N 1
ATOM 2304 C CA . GLN B 1 130 ? 60.848 16.632 59.956 1.00 84.77 131 GLN B CA 1
ATOM 2305 C C . GLN B 1 130 ? 59.821 16.114 58.961 1.00 88.81 131 GLN B C 1
ATOM 2306 O O . GLN B 1 130 ? 58.715 15.752 59.358 1.00 93.64 131 GLN B O 1
ATOM 2312 N N . PHE B 1 131 ? 60.168 16.079 57.677 1.00 89.10 132 PHE B N 1
ATOM 2313 C CA . PHE B 1 131 ? 59.248 15.527 56.684 1.00 94.94 132 PHE B CA 1
ATOM 2314 C C . PHE B 1 131 ? 59.401 14.004 56.662 1.00 108.81 132 PHE B C 1
ATOM 2315 O O . PHE B 1 131 ? 60.499 13.482 56.910 1.00 107.51 132 PHE B O 1
ATOM 2323 N N . ASP B 1 132 ? 58.303 13.296 56.384 1.00 112.23 133 ASP B N 1
ATOM 2324 C CA . ASP B 1 132 ? 58.317 11.830 56.319 1.00 119.01 133 ASP B CA 1
ATOM 2325 C C . ASP B 1 132 ? 59.224 11.323 55.193 1.00 123.45 133 ASP B C 1
ATOM 2326 O O . ASP B 1 132 ? 60.057 10.434 55.403 1.00 121.06 133 ASP B O 1
ATOM 2331 N N . GLU B 1 133 ? 59.052 11.900 54.003 1.00 124.79 134 GLU B N 1
ATOM 2332 C CA . GLU B 1 133 ? 59.881 11.568 52.848 1.00 127.10 134 GLU B CA 1
ATOM 2333 C C . GLU B 1 133 ? 60.766 12.753 52.442 1.00 123.02 134 GLU B C 1
ATOM 2334 O O . GLU B 1 133 ? 61.988 12.627 52.317 1.00 115.75 134 GLU B O 1
ATOM 2340 N N . GLY B 1 139 ? 61.197 26.661 48.423 1.00 81.14 140 GLY B N 1
ATOM 2341 C CA . GLY B 1 139 ? 61.336 28.102 48.282 1.00 97.57 140 GLY B CA 1
ATOM 2342 C C . GLY B 1 139 ? 60.483 28.829 49.305 1.00 105.52 140 GLY B C 1
ATOM 2343 O O . GLY B 1 139 ? 59.458 29.432 48.966 1.00 105.28 140 GLY B O 1
ATOM 2352 N N . GLN B 1 141 ? 61.362 31.077 52.222 1.00 98.16 142 GLN B N 1
ATOM 2353 C CA . GLN B 1 141 ? 61.635 32.404 52.790 1.00 103.85 142 GLN B CA 1
ATOM 2354 C C . GLN B 1 141 ? 61.583 32.494 54.326 1.00 100.38 142 GLN B C 1
ATOM 2355 O O . GLN B 1 141 ? 60.601 32.108 54.956 1.00 96.34 142 GLN B O 1
ATOM 2361 N N . PHE B 1 142 ? 62.663 33.016 54.903 1.00 99.87 143 PHE B N 1
ATOM 2362 C CA . PHE B 1 142 ? 62.759 33.304 56.332 1.00 93.92 143 PHE B CA 1
ATOM 2363 C C . PHE B 1 142 ? 63.965 34.233 56.560 1.00 91.24 143 PHE B C 1
ATOM 2364 O O . PHE B 1 142 ? 65.021 34.078 55.925 1.00 88.98 143 PHE B O 1
ATOM 2372 N N . TYR B 1 143 ? 63.796 35.205 57.451 1.00 85.09 144 TYR B N 1
ATOM 2373 C CA . TYR B 1 143 ? 64.901 36.044 57.882 1.00 82.75 144 TYR B CA 1
ATOM 2374 C C . TYR B 1 143 ? 64.614 36.668 59.255 1.00 87.05 144 TYR B C 1
ATOM 2375 O O . TYR B 1 143 ? 63.646 37.424 59.415 1.00 85.62 144 TYR B O 1
ATOM 2384 N N . HIS B 1 144 ? 65.441 36.338 60.248 1.00 83.66 145 HIS B N 1
ATOM 2385 C CA . HIS B 1 144 ? 65.433 37.082 61.508 1.00 82.92 145 HIS B CA 1
ATOM 2386 C C . HIS B 1 144 ? 66.852 37.423 61.950 1.00 87.05 145 HIS B C 1
ATOM 2387 O O . HIS B 1 144 ? 67.728 36.556 61.975 1.00 87.44 145 HIS B O 1
ATOM 2394 N N . LYS B 1 145 ? 67.064 38.691 62.288 1.00 87.49 146 LYS B N 1
ATOM 2395 C CA . LYS B 1 145 ? 68.350 39.179 62.762 1.00 87.59 146 LYS B CA 1
ATOM 2396 C C . LYS B 1 145 ? 68.185 39.472 64.250 1.00 89.10 146 LYS B C 1
ATOM 2397 O O . LYS B 1 145 ? 67.459 40.394 64.629 1.00 88.44 146 LYS B O 1
ATOM 2403 N N . GLU B 1 146 ? 68.830 38.669 65.094 1.00 89.20 147 GLU B N 1
ATOM 2404 C CA . GLU B 1 146 ? 68.635 38.773 66.542 1.00 93.37 147 GLU B CA 1
ATOM 2405 C C . GLU B 1 146 ? 69.841 39.355 67.250 1.00 97.27 147 GLU B C 1
ATOM 2406 O O . GLU B 1 146 ? 70.939 38.780 67.214 1.00 94.68 147 GLU B O 1
ATOM 2412 N N . PRO B 1 147 ? 69.636 40.503 67.907 1.00 100.66 148 PRO B N 1
ATOM 2413 C CA . PRO B 1 147 ? 70.677 41.043 68.779 1.00 102.62 148 PRO B CA 1
ATOM 2414 C C . PRO B 1 147 ? 70.867 40.089 69.949 1.00 103.71 148 PRO B C 1
ATOM 2415 O O . PRO B 1 147 ? 69.984 39.999 70.797 1.00 107.72 148 PRO B O 1
ATOM 2419 N N . PHE B 1 148 ? 71.975 39.356 69.975 1.00 103.77 149 PHE B N 1
ATOM 2420 C CA . PHE B 1 148 ? 72.256 38.463 71.095 1.00 106.37 149 PHE B CA 1
ATOM 2421 C C . PHE B 1 148 ? 72.420 39.282 72.393 1.00 113.07 149 PHE B C 1
ATOM 2422 O O . PHE B 1 148 ? 71.741 38.984 73.383 1.00 118.09 149 PHE B O 1
ATOM 2430 N N . TYR B 1 149 ? 73.275 40.313 72.369 1.00 112.28 150 TYR B N 1
ATOM 2431 C CA . TYR B 1 149 ? 73.568 41.185 73.537 1.00 117.96 150 TYR B CA 1
ATOM 2432 C C . TYR B 1 149 ? 73.588 40.486 74.926 1.00 122.61 150 TYR B C 1
ATOM 2433 O O . TYR B 1 149 ? 73.916 39.292 75.028 1.00 119.59 150 TYR B O 1
ATOM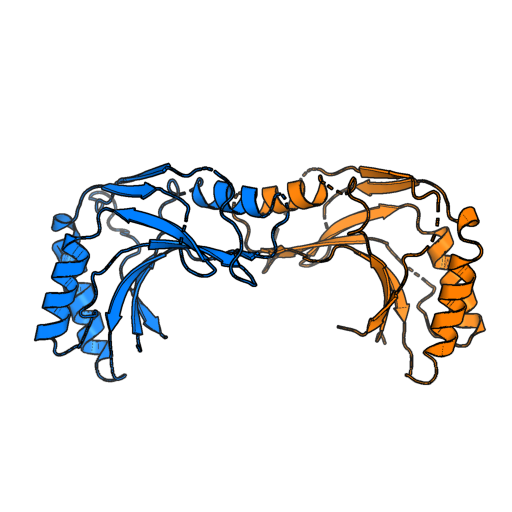 2442 N N . LEU B 1 150 ? 73.276 41.234 75.987 1.00 122.79 151 LEU B N 1
ATOM 2443 C CA . LEU B 1 150 ? 73.150 40.665 77.331 1.00 119.15 151 LEU B CA 1
ATOM 2444 C C . LEU B 1 150 ? 71.712 40.759 77.829 1.00 117.94 151 LEU B C 1
ATOM 2445 O O . LEU B 1 150 ? 71.221 41.847 78.130 1.00 119.82 151 LEU B O 1
ATOM 2450 N N . ALA B 1 159 ? 72.591 33.994 79.910 1.00 91.74 160 ALA B N 1
ATOM 2451 C CA . ALA B 1 159 ? 72.903 32.581 80.115 1.00 86.44 160 ALA B CA 1
ATOM 2452 C C . ALA B 1 159 ? 71.817 31.642 79.568 1.00 94.20 160 ALA B C 1
ATOM 2453 O O . ALA B 1 159 ? 70.779 31.429 80.217 1.00 96.58 160 ALA B O 1
ATOM 2455 N N . GLY B 1 160 ? 72.057 31.075 78.382 1.00 89.29 161 GLY B N 1
ATOM 2456 C CA . GLY B 1 160 ? 71.249 29.962 77.893 1.00 82.94 161 GLY B CA 1
ATOM 2457 C C . GLY B 1 160 ? 72.077 28.853 77.239 1.00 75.11 161 GLY B C 1
ATOM 2458 O O . GLY B 1 160 ? 72.238 28.859 76.022 1.00 77.03 161 GLY B O 1
ATOM 2459 N N . LEU B 1 161 ? 72.616 27.919 78.024 1.00 60.60 162 LEU B N 1
ATOM 2460 C CA . LEU B 1 161 ? 73.347 26.786 77.472 1.00 51.65 162 LEU B CA 1
ATOM 2461 C C . LEU B 1 161 ? 73.171 25.552 78.361 1.00 55.63 162 LEU B C 1
ATOM 2462 O O . LEU B 1 161 ? 73.317 25.630 79.589 1.00 54.75 162 LEU B O 1
ATOM 2467 N N . GLU B 1 162 ? 72.849 24.420 77.735 1.00 51.51 163 GLU B N 1
ATOM 2468 C CA . GLU B 1 162 ? 72.491 23.202 78.450 1.00 47.48 163 GLU B CA 1
ATOM 2469 C C . GLU B 1 162 ? 73.334 22.061 77.987 1.00 51.52 163 GLU B C 1
ATOM 2470 O O . GLU B 1 162 ? 73.581 21.903 76.788 1.00 52.77 163 GLU B O 1
ATOM 2476 N N . LEU B 1 163 ? 73.734 21.211 78.917 1.00 53.55 164 LEU B N 1
ATOM 2477 C CA . LEU B 1 163 ? 74.151 19.874 78.511 1.00 52.27 164 LEU B CA 1
ATOM 2478 C C . LEU B 1 163 ? 72.859 19.079 78.362 1.00 53.93 164 LEU B C 1
ATOM 2479 O O . LEU B 1 163 ? 72.042 19.010 79.284 1.00 53.89 164 LEU B O 1
ATOM 2484 N N . VAL B 1 164 ? 72.637 18.526 77.184 1.00 54.45 165 VAL B N 1
ATOM 2485 C CA . VAL B 1 164 ? 71.504 17.638 77.007 1.00 55.80 165 VAL B CA 1
ATOM 2486 C C . VAL B 1 164 ? 71.968 16.333 76.380 1.00 58.86 165 VAL B C 1
ATOM 2487 O O . VAL B 1 164 ? 72.900 16.323 75.559 1.00 56.21 165 VAL B O 1
ATOM 2491 N N . LYS B 1 165 ? 71.332 15.239 76.810 1.00 63.28 166 LYS B N 1
ATOM 2492 C CA . LYS B 1 165 ? 71.686 13.885 76.388 1.00 66.99 166 LYS B CA 1
ATOM 2493 C C . LYS B 1 165 ? 70.883 13.495 75.156 1.00 73.67 166 LYS B C 1
ATOM 2494 O O . LYS B 1 165 ? 69.753 13.942 74.977 1.00 76.51 166 LYS B O 1
ATOM 2500 N N . ILE B 1 166 ? 71.460 12.674 74.291 1.00 77.10 167 ILE B N 1
ATOM 2501 C CA . ILE B 1 166 ? 70.697 12.178 73.153 1.00 82.87 167 ILE B CA 1
ATOM 2502 C C . ILE B 1 166 ? 69.968 10.874 73.518 1.00 90.37 167 ILE B C 1
ATOM 2503 O O . ILE B 1 166 ? 70.595 9.908 73.978 1.00 87.47 167 ILE B O 1
ATOM 2508 N N . GLY B 1 167 ? 68.643 10.870 73.347 1.00 91.67 168 GLY B N 1
ATOM 2509 C CA . GLY B 1 167 ? 67.926 12.040 72.852 1.00 91.89 168 GLY B CA 1
ATOM 2510 C C . GLY B 1 167 ? 66.422 11.991 73.081 1.00 98.29 168 GLY B C 1
ATOM 2511 O O . GLY B 1 167 ? 65.767 13.023 73.261 1.00 95.14 168 GLY B O 1
#

Foldseek 3Di:
DKWFKKWWCVVVPQLVQLVVVLVVCVCPAQWAFDDTKIKTLKGWDDDPVLVVLLVVLQVVCVVVQQVQWDKWKWWDQDDFQFGKIFIDRCVVVSVRSCVSCVVSVIGMHDPPDDTMIITGIGHDHRDDDDDIDIDIDGRHWDDVCPVTDDTMDMDTD/DFWWFKKFWPVPPPQLVVLVVVLVVCVCPAQKDFDDTKIKTLWTWHDDPVCVVLLVVLLVVCVVVVQVLWDKWKWKDFDDQQFTKTFIDSCVVVSQSSCVSCVVSVINTDRPDTIIITTIGGPHDIDIDIDGPHDDGMDTGTDD

Solvent-accessible surface area: 17316 Å² total

Sequence (301 aa):
PNHFINFPLAQFSGFGKYLKLQSQLVEGLDCKLQKAPHVSITLLDIKADQYKQVEFAIQEIIDDLAAYEGDIVFDNPHLGRCLVLDVRGFEELHEDIVEILRRRGCTADQSRHWIPHCTVAQFDEERETKGQFYHKEPFYLKHNNLLTDAGLELVKIKPNHFINFPLAQFSGFGKYLKLQSQLVEGLDCKLQKAPHVSITLLDIKADQYKQVEFAIQEIIDDLAAYEGDIVFDNPHLGRCLVLDVRGFEELHEDIVEILRRRGCTADQSWIPHCTVAQFDEGQFYHKEPFYLAGLELVKIG

Secondary structure (DSSP, 8-state):
--EEEEEE-TT-S---HHHHHHHHHH---SEEE-SS-EEEEEEEE--TTSHHHHHHHHHHHHTTGGGG-EEEEEE----TTEEEEEEES-HHHHHHHHHHHHHTT-EES-SSPP--EEEEEEESSS-------EEEEEE---SS-TT-----EEEE-/---EEEEEE-TT-TT--HHHHHHHHHH----EEEPSS-EEEEEEEB--GGGHHHHHHHHHHHHHTGGGG-SEEEEE----TTEEEEEEES-HHHHHHHHHHHHHTT-B-------EEEEEEE-----EEEEE------EEEE--